Protein AF-A0A9P1ING9-F1 (afdb_monomer)

Radius of gyration: 21.18 Å; Cα contacts (8 Å, |Δi|>4): 342; chains: 1; bounding box: 53×38×62 Å

Nearest PDB structures (foldseek):
  6ofb-assembly1_A  TM=9.813E-01  e=8.070E-26  Homo sapiens
  3ilv-assembly1_A  TM=9.027E-01  e=3.289E-12  Cytophaga hutchinsonii ATCC 33406
  3fiu-assembly2_D  TM=8.310E-01  e=6.034E-07  Francisella tularensis subsp. holarctica LVS
  3n05-assembly1_A  TM=7.468E-01  e=6.034E-07  Streptomyces avermitilis
  3p52-assembly1_A  TM=6.611E-01  e=2.874E-03  Campylobacter jejuni

InterPro domains:
  IPR001313 Pumilio RNA-binding repeat [PS50302] (125-161)
  IPR003694 NAD(+) synthetase [PTHR23090] (1-276)
  IPR003694 NAD(+) synthetase [TIGR00552] (11-180)
  IPR003694 NAD(+) synthetase [cd00553] (1-230)
  IPR014729 Rossmann-like alpha/beta/alpha sandwich fold [G3DSA:3.40.50.620] (1-276)
  IPR022310 NAD/GMP synthase [PF02540] (1-180)

Mean predicted aligned error: 4.55 Å

pLDDT: mean 93.05, std 8.11, range [49.81, 98.56]

Secondary structure (DSSP, 8-state):
-B-TT--HHHHHHHHHHHHHTT------B-HHHHHHHHHHHHHHHS----TT-S-HHHHHHHHHHHHHHHHHHHHHHHHHHHHHTT--S-PPPBP---HHHHHHT-S-TTSTT-SSBBTTTTS-HHHHHHHHHHHHHHH--TTHHHHHHSPP----SPPBTTB----HHHHHTS-HHHHHHHHHHHTTT---HHHHHHHHHHHSTTTS-HHHHHHHHHHHHHHHHHHHHHHTTPPPB----TT---TTTT----SS----HHHHHHHHHHHHHHHHH-

Structure (mmCIF, N/CA/C/O backbone):
data_AF-A0A9P1ING9-F1
#
_entry.id   AF-A0A9P1ING9-F1
#
loop_
_atom_site.group_PDB
_atom_site.id
_atom_site.type_symbol
_atom_site.label_atom_id
_atom_site.label_alt_id
_atom_site.label_comp_id
_atom_site.label_asym_id
_atom_site.label_entity_id
_atom_site.label_seq_id
_atom_site.pdbx_PDB_ins_code
_atom_site.Cartn_x
_atom_site.Cartn_y
_atom_site.Cartn_z
_atom_site.occupancy
_atom_site.B_iso_or_equiv
_atom_site.auth_seq_id
_atom_site.auth_comp_id
_atom_site.auth_asym_id
_atom_site.auth_atom_id
_atom_site.pdbx_PDB_model_num
ATOM 1 N N . MET A 1 1 ? -8.008 6.440 14.534 1.00 91.00 1 MET A N 1
ATOM 2 C CA . MET A 1 1 ? -7.035 5.951 15.540 1.00 91.00 1 MET A CA 1
ATOM 3 C C . MET A 1 1 ? -5.727 6.705 15.358 1.00 91.00 1 MET A C 1
ATOM 5 O O . MET A 1 1 ? -4.925 6.339 14.499 1.00 91.00 1 MET A O 1
ATOM 9 N N . ALA A 1 2 ? -5.573 7.798 16.096 1.00 89.38 2 ALA A N 1
ATOM 10 C CA . ALA A 1 2 ? -4.427 8.694 16.003 1.00 89.38 2 ALA A CA 1
ATOM 11 C C . ALA A 1 2 ? -3.220 8.130 16.767 1.00 89.38 2 ALA A C 1
ATOM 13 O O . ALA A 1 2 ? -3.394 7.380 17.730 1.00 89.38 2 ALA A O 1
ATOM 14 N N . SER A 1 3 ? -2.018 8.493 16.333 1.00 86.19 3 SER A N 1
ATOM 15 C CA . SER A 1 3 ? -0.809 8.452 17.162 1.00 86.19 3 SER A CA 1
ATOM 16 C C . SER A 1 3 ? -0.358 9.882 17.469 1.00 86.19 3 SER A C 1
ATOM 18 O O . SER A 1 3 ? -0.930 10.843 16.953 1.00 86.19 3 SER A O 1
ATOM 20 N N . GLN A 1 4 ? 0.697 10.033 18.263 1.00 81.00 4 GLN A N 1
ATOM 21 C CA . GLN A 1 4 ? 1.342 11.308 18.589 1.00 81.00 4 GLN A CA 1
ATOM 22 C C . GLN A 1 4 ? 1.824 12.101 17.359 1.00 81.00 4 GLN A C 1
ATOM 24 O O . GLN A 1 4 ? 2.152 13.278 17.475 1.00 81.00 4 GLN A O 1
ATOM 29 N N . HIS A 1 5 ? 1.891 11.458 16.190 1.00 81.19 5 HIS A N 1
ATOM 30 C CA . HIS A 1 5 ? 2.308 12.067 14.927 1.00 81.19 5 HIS A CA 1
ATOM 31 C C . HIS A 1 5 ? 1.130 12.463 14.028 1.00 81.19 5 HIS A C 1
ATOM 33 O O . HIS A 1 5 ? 1.351 13.080 12.991 1.00 81.19 5 HIS A O 1
ATOM 39 N N . SER A 1 6 ? -0.104 12.110 14.400 1.00 82.19 6 SER A N 1
ATOM 40 C CA . SER A 1 6 ? -1.284 12.420 13.593 1.00 82.19 6 SER A CA 1
ATOM 41 C C . SER A 1 6 ? -1.646 13.902 13.675 1.00 82.19 6 SER A C 1
ATOM 43 O O . SER A 1 6 ? -1.742 14.469 14.768 1.00 82.19 6 SER A O 1
ATOM 45 N N . SER A 1 7 ? -1.895 14.513 12.521 1.00 82.88 7 SER A N 1
ATOM 46 C CA . SER A 1 7 ? -2.234 15.930 12.407 1.00 82.88 7 SER A CA 1
ATOM 47 C C . SER A 1 7 ? -3.638 16.244 12.940 1.00 82.88 7 SER A C 1
ATOM 49 O O . SER A 1 7 ? -4.447 15.365 13.269 1.00 82.88 7 SER A O 1
ATOM 51 N N . GLN A 1 8 ? -3.933 17.530 13.126 1.00 83.69 8 GLN A N 1
ATOM 52 C CA . GLN A 1 8 ? -5.282 17.958 13.497 1.00 83.69 8 GLN A CA 1
ATOM 53 C C . GLN A 1 8 ? -6.213 17.893 12.281 1.00 83.69 8 GLN A C 1
ATOM 55 O O . GLN A 1 8 ? -7.357 17.463 12.399 1.00 83.69 8 GLN A O 1
ATOM 60 N N . GLU A 1 9 ? -5.681 18.206 11.107 1.00 82.88 9 GLU A N 1
ATOM 61 C CA . GLU A 1 9 ? -6.366 18.259 9.826 1.00 82.88 9 GLU A CA 1
ATOM 62 C C . GLU A 1 9 ? -6.951 16.895 9.426 1.00 82.88 9 GLU A C 1
ATOM 64 O O . GLU A 1 9 ? -8.116 16.810 9.023 1.00 82.88 9 GLU A O 1
ATOM 69 N N . THR A 1 10 ? -6.189 15.802 9.582 1.00 84.19 10 THR A N 1
ATOM 70 C CA . THR A 1 10 ? -6.682 14.446 9.271 1.00 84.19 10 THR A CA 1
ATOM 71 C C . THR A 1 10 ? -7.798 14.007 10.217 1.00 84.19 10 THR A C 1
ATOM 73 O O . THR A 1 10 ? -8.746 13.335 9.795 1.00 84.19 10 THR A O 1
ATOM 76 N N . ARG A 1 11 ? -7.734 14.423 11.488 1.00 87.38 11 ARG A N 1
ATOM 77 C CA . ARG A 1 11 ? -8.776 14.150 12.489 1.00 87.38 11 ARG A CA 1
ATOM 78 C C . ARG A 1 11 ? -10.056 14.921 12.192 1.00 87.38 11 ARG A C 1
ATOM 80 O O . ARG A 1 11 ? -11.122 14.316 12.143 1.00 87.38 11 ARG A O 1
ATOM 87 N N . GLU A 1 12 ? -9.946 16.217 11.915 1.00 89.44 12 GLU A N 1
ATOM 88 C CA . GLU A 1 12 ? -11.092 17.064 11.575 1.00 89.44 12 GLU A CA 1
ATOM 89 C C . GLU A 1 12 ? -11.799 16.592 10.300 1.00 89.44 12 GLU A C 1
ATOM 91 O O . GLU A 1 12 ? -13.032 16.576 10.248 1.00 89.44 12 GLU A O 1
ATOM 96 N N . CYS A 1 13 ? -11.045 16.133 9.295 1.00 88.25 13 CYS A N 1
ATOM 97 C CA . CYS A 1 13 ? -11.639 15.525 8.108 1.00 88.25 13 CYS A CA 1
ATOM 98 C C . CYS A 1 13 ? -12.428 14.252 8.449 1.00 88.25 13 CYS A C 1
ATOM 100 O O . CYS A 1 13 ? -13.543 14.076 7.953 1.00 88.25 13 CYS A O 1
ATOM 102 N N . ALA A 1 14 ? -11.867 13.356 9.269 1.00 92.44 14 ALA A N 1
ATOM 103 C CA . ALA A 1 14 ? -12.534 12.112 9.651 1.00 92.44 14 ALA A CA 1
ATOM 104 C C . ALA A 1 14 ? -13.827 12.381 10.442 1.00 92.44 14 ALA A C 1
ATOM 106 O O . ALA A 1 14 ? -14.865 11.790 10.134 1.00 92.44 14 ALA A O 1
ATOM 107 N N . ASP A 1 15 ? -13.784 13.321 11.389 1.00 92.88 15 ASP A N 1
ATOM 108 C CA . ASP A 1 15 ? -14.949 13.773 12.155 1.00 92.88 15 ASP A CA 1
ATOM 109 C C . ASP A 1 15 ? -16.018 14.402 11.248 1.00 92.88 15 ASP A C 1
ATOM 111 O O . ASP A 1 15 ? -17.211 14.113 11.373 1.00 92.88 15 ASP A O 1
ATOM 115 N N . GLY A 1 16 ? -15.604 15.269 10.319 1.00 92.69 16 GLY A N 1
ATOM 116 C CA . GLY A 1 16 ? -16.498 15.931 9.373 1.00 92.69 16 GLY A CA 1
ATOM 117 C C . GLY A 1 16 ? -17.185 14.943 8.431 1.00 92.69 16 GLY A C 1
ATOM 118 O O . GLY A 1 16 ? -18.407 14.987 8.270 1.00 92.69 16 GLY A O 1
ATOM 119 N N . LEU A 1 17 ? -16.424 14.001 7.868 1.00 92.62 17 LEU A N 1
ATOM 120 C CA . LEU A 1 17 ? -16.963 12.971 6.985 1.00 92.62 17 LEU A CA 1
ATOM 121 C C . LEU A 1 17 ? -17.939 12.058 7.731 1.00 92.62 17 LEU A C 1
ATOM 123 O O . LEU A 1 17 ? -19.025 11.785 7.223 1.00 92.62 17 LEU A O 1
ATOM 127 N N . ALA A 1 18 ? -17.595 11.640 8.951 1.00 94.12 18 ALA A N 1
ATOM 128 C CA . ALA A 1 18 ? -18.464 10.809 9.774 1.00 94.12 18 ALA A CA 1
ATOM 129 C C . ALA A 1 18 ? -19.816 11.478 10.066 1.00 94.12 18 ALA A C 1
ATOM 131 O O . ALA A 1 18 ? -20.852 10.810 10.030 1.00 94.12 18 ALA A O 1
ATOM 132 N N . LYS A 1 19 ? -19.820 12.802 10.287 1.00 93.00 19 LYS A N 1
ATOM 133 C CA . LYS A 1 19 ? -21.050 13.601 10.412 1.00 93.00 19 LYS A CA 1
ATOM 134 C C . LYS A 1 19 ? -21.833 13.651 9.102 1.00 93.00 19 LYS A C 1
ATOM 136 O O . LYS A 1 19 ? -23.049 13.504 9.131 1.00 93.00 19 LYS A O 1
ATOM 141 N N . ASN A 1 20 ? -21.163 13.824 7.958 1.00 90.69 20 ASN A N 1
ATOM 142 C CA . ASN A 1 20 ? -21.829 13.860 6.650 1.00 90.69 20 ASN A CA 1
ATOM 143 C C . ASN A 1 20 ? -22.523 12.534 6.298 1.00 90.69 20 ASN A C 1
ATOM 145 O O . ASN A 1 20 ? -23.586 12.559 5.684 1.00 90.69 20 ASN A O 1
ATOM 149 N N . VAL A 1 21 ? -21.954 11.392 6.697 1.00 92.12 21 VAL A N 1
ATOM 150 C CA . VAL A 1 21 ? -22.523 10.057 6.417 1.00 92.12 21 VAL A CA 1
ATOM 151 C C . VAL A 1 21 ? -23.322 9.465 7.584 1.00 92.12 21 VAL A C 1
ATOM 153 O O . VAL A 1 21 ? -23.810 8.343 7.480 1.00 92.12 21 VAL A O 1
ATOM 156 N N . ASN A 1 22 ? -23.465 10.207 8.687 1.00 93.56 22 ASN A N 1
ATOM 157 C CA . ASN A 1 22 ? -24.160 9.788 9.908 1.00 93.56 22 ASN A CA 1
ATOM 158 C C . ASN A 1 22 ? -23.658 8.445 10.485 1.00 93.56 22 ASN A C 1
ATOM 160 O O . ASN A 1 22 ? -24.440 7.568 10.858 1.00 93.56 22 ASN A O 1
ATOM 164 N N . SER A 1 23 ? -22.336 8.263 10.542 1.00 94.69 23 SER A N 1
ATOM 165 C CA . SER A 1 23 ? -21.716 7.086 11.166 1.00 94.69 23 SER A CA 1
ATOM 166 C C . SER A 1 23 ? -21.439 7.310 12.656 1.00 94.69 23 SER A C 1
ATOM 168 O O . SER A 1 23 ? -21.097 8.422 13.056 1.00 94.69 23 SER A O 1
ATOM 170 N N . ASN A 1 24 ? -21.477 6.246 13.467 1.00 92.75 24 ASN A N 1
ATOM 171 C CA . ASN A 1 24 ? -20.974 6.292 14.844 1.00 92.75 24 ASN A CA 1
ATOM 172 C C . ASN A 1 24 ? -19.437 6.408 14.826 1.00 92.75 24 ASN A C 1
ATOM 174 O O . ASN A 1 24 ? -18.749 5.459 14.442 1.00 92.75 24 ASN A O 1
ATOM 178 N N . HIS A 1 25 ? -18.913 7.583 15.184 1.00 94.31 25 HIS A N 1
ATOM 179 C CA . HIS A 1 25 ? -17.489 7.904 15.095 1.00 94.31 25 HIS A CA 1
ATOM 180 C C . HIS A 1 25 ? -16.784 7.787 16.444 1.00 94.31 25 HIS A C 1
ATOM 182 O O . HIS A 1 25 ? -17.285 8.255 17.465 1.00 94.31 25 HIS A O 1
ATOM 188 N N . VAL A 1 26 ? -15.582 7.211 16.434 1.00 91.44 26 VAL A N 1
ATOM 189 C CA . VAL A 1 26 ? -14.764 7.028 17.634 1.00 91.44 26 VAL A CA 1
ATOM 190 C C . VAL A 1 26 ? -13.326 7.465 17.359 1.00 91.44 26 VAL A C 1
ATOM 192 O O . VAL A 1 26 ? -12.583 6.813 16.621 1.00 91.44 26 VAL A O 1
ATOM 195 N N . GLY A 1 27 ? -12.917 8.554 18.009 1.00 90.19 27 GLY A N 1
ATOM 196 C CA . GLY A 1 27 ? -11.527 8.990 18.083 1.00 90.19 27 GLY A CA 1
ATOM 197 C C . GLY A 1 27 ? -10.813 8.341 19.270 1.00 90.19 27 GLY A C 1
ATOM 198 O O . GLY A 1 27 ? -11.263 8.458 20.406 1.00 90.19 27 GLY A O 1
ATOM 199 N N . ILE A 1 28 ? -9.689 7.666 19.017 1.00 91.50 28 ILE A N 1
ATOM 200 C CA . ILE A 1 28 ? -8.800 7.122 20.057 1.00 91.50 28 ILE A CA 1
ATOM 201 C C . ILE A 1 28 ? -7.336 7.387 19.713 1.00 91.50 28 ILE A C 1
ATOM 203 O O . ILE A 1 28 ? -6.986 7.471 18.530 1.00 91.50 28 ILE A O 1
ATOM 207 N N . PHE A 1 29 ? -6.505 7.445 20.752 1.00 93.56 29 PHE A N 1
ATOM 208 C CA . PHE A 1 29 ? -5.047 7.518 20.670 1.00 93.56 29 PHE A CA 1
ATOM 209 C C . PHE A 1 29 ? -4.435 6.155 20.991 1.00 93.56 29 PHE A C 1
ATOM 211 O O . PHE A 1 29 ? -4.870 5.491 21.932 1.00 93.56 29 PHE A O 1
ATOM 218 N N . ILE A 1 30 ? -3.447 5.728 20.205 1.00 95.25 30 ILE A N 1
ATOM 219 C CA . ILE A 1 30 ? -2.825 4.398 20.342 1.00 95.25 30 ILE A CA 1
ATOM 220 C C . ILE A 1 30 ? -1.498 4.421 21.111 1.00 95.25 30 ILE A C 1
ATOM 222 O O . ILE A 1 30 ? -0.928 3.363 21.370 1.00 95.25 30 ILE A O 1
ATOM 226 N N . ASP A 1 31 ? -0.997 5.603 21.474 1.00 93.81 31 ASP A N 1
ATOM 227 C CA . ASP A 1 31 ? 0.367 5.804 21.980 1.00 93.81 31 ASP A CA 1
ATOM 228 C C . ASP A 1 31 ? 0.663 5.046 23.275 1.00 93.81 31 ASP A C 1
ATOM 230 O O . ASP A 1 31 ? 1.761 4.515 23.447 1.00 93.81 31 ASP A O 1
ATOM 234 N N . SER A 1 32 ? -0.322 4.917 24.167 1.00 95.25 32 SER A N 1
ATOM 235 C CA . SER A 1 32 ? -0.181 4.118 25.391 1.00 95.25 32 SER A CA 1
ATOM 236 C C . SER A 1 32 ? 0.024 2.629 25.092 1.00 95.25 32 SER A C 1
ATOM 238 O O . SER A 1 32 ? 0.865 1.985 25.717 1.00 95.25 32 SER A O 1
ATOM 240 N N . VAL A 1 33 ? -0.687 2.090 24.097 1.00 95.81 33 VAL A N 1
ATOM 241 C CA . VAL A 1 33 ? -0.569 0.689 23.658 1.00 95.81 33 VAL A CA 1
ATOM 242 C C . VAL A 1 33 ? 0.767 0.455 22.957 1.00 95.81 33 VAL A C 1
ATOM 244 O O . VAL A 1 33 ? 1.436 -0.543 23.221 1.00 95.81 33 VAL A O 1
ATOM 247 N N . VAL A 1 34 ? 1.185 1.395 22.102 1.00 95.44 34 VAL A N 1
ATOM 248 C CA . VAL A 1 34 ? 2.503 1.364 21.447 1.00 95.44 34 VAL A CA 1
ATOM 249 C C . VAL A 1 34 ? 3.607 1.345 22.504 1.00 95.44 34 VAL A C 1
ATOM 251 O O . VAL A 1 34 ? 4.468 0.468 22.474 1.00 95.44 34 VAL A O 1
ATOM 254 N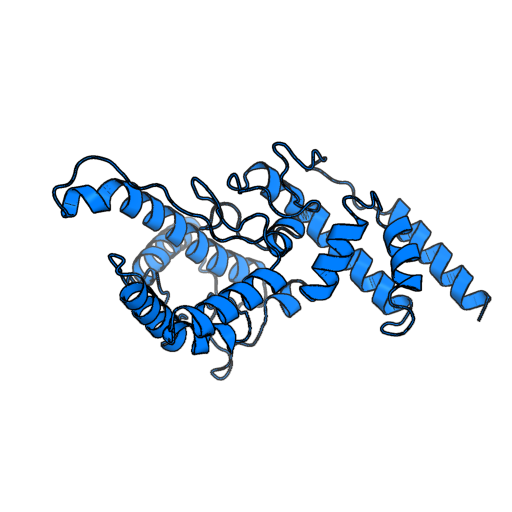 N . SER A 1 35 ? 3.544 2.261 23.473 1.00 95.56 35 SER A N 1
ATOM 255 C CA . SER A 1 35 ? 4.538 2.390 24.543 1.00 95.56 35 SER A CA 1
ATOM 256 C C . SER A 1 35 ? 4.620 1.131 25.405 1.00 95.56 35 SER A C 1
ATOM 258 O O . SER A 1 35 ? 5.715 0.683 25.735 1.00 95.56 35 SER A O 1
ATOM 260 N N . ALA A 1 36 ? 3.478 0.511 25.722 1.00 97.25 36 ALA A N 1
ATOM 261 C CA . ALA A 1 36 ? 3.440 -0.747 26.464 1.00 97.25 36 ALA A CA 1
ATOM 262 C C . ALA A 1 36 ? 4.148 -1.887 25.708 1.00 97.25 36 ALA A C 1
ATOM 264 O O . ALA A 1 36 ? 4.959 -2.603 26.295 1.00 97.25 36 ALA A O 1
ATOM 265 N N . LEU A 1 37 ? 3.902 -2.034 24.400 1.00 96.31 37 LEU A N 1
ATOM 266 C CA . LEU A 1 37 ? 4.564 -3.062 23.585 1.00 96.31 37 LEU A CA 1
ATOM 267 C C . LEU A 1 37 ? 6.069 -2.812 23.436 1.00 96.31 37 LEU A C 1
ATOM 269 O O . LEU A 1 37 ? 6.857 -3.755 23.522 1.00 96.31 37 LEU A O 1
ATOM 273 N N . LEU A 1 38 ? 6.479 -1.553 23.267 1.00 96.19 38 LEU A N 1
ATOM 274 C CA . LEU A 1 38 ? 7.895 -1.185 23.245 1.00 96.19 38 LEU A CA 1
ATOM 275 C C . LEU A 1 38 ? 8.573 -1.430 24.601 1.00 96.19 38 LEU A C 1
ATOM 277 O O . LEU A 1 38 ? 9.709 -1.893 24.629 1.00 96.19 38 LEU A O 1
ATOM 281 N N . GLY A 1 39 ? 7.872 -1.220 25.718 1.00 97.25 39 GLY A N 1
ATOM 282 C CA . GLY A 1 39 ? 8.367 -1.546 27.060 1.00 97.25 39 GLY A CA 1
ATOM 283 C C . GLY A 1 39 ? 8.625 -3.045 27.262 1.00 97.25 39 GLY A C 1
ATOM 284 O O . GLY A 1 39 ? 9.651 -3.433 27.827 1.00 97.25 39 GLY A O 1
ATOM 285 N N . VAL A 1 40 ? 7.740 -3.904 26.741 1.00 97.25 40 VAL A N 1
ATOM 286 C CA . VAL A 1 40 ? 7.953 -5.364 26.732 1.00 97.25 40 VAL A CA 1
ATOM 287 C C . VAL A 1 40 ? 9.185 -5.724 25.900 1.00 97.25 40 VAL A C 1
ATOM 289 O O . VAL A 1 40 ? 10.031 -6.494 26.355 1.00 97.25 40 VAL A O 1
ATOM 292 N N . PHE A 1 41 ? 9.324 -5.140 24.707 1.00 96.75 41 PHE A N 1
ATOM 293 C CA . PHE A 1 41 ? 10.492 -5.358 23.853 1.00 96.75 41 PHE A CA 1
ATOM 294 C C . PHE A 1 41 ? 11.795 -4.909 24.533 1.00 96.75 41 PHE A C 1
ATOM 296 O O . PHE A 1 41 ? 12.763 -5.669 24.551 1.00 96.75 41 PHE A O 1
ATOM 303 N N . GLN A 1 42 ? 11.803 -3.731 25.161 1.00 96.81 42 GLN A N 1
ATOM 304 C CA . GLN A 1 42 ? 12.955 -3.220 25.903 1.00 96.81 42 GLN A CA 1
ATOM 305 C C . GLN A 1 42 ? 13.334 -4.139 27.064 1.00 96.81 42 GLN A C 1
ATOM 307 O O . GLN A 1 42 ? 14.514 -4.373 27.289 1.00 96.81 42 GLN A O 1
ATOM 312 N N . THR A 1 43 ? 12.358 -4.692 27.782 1.00 97.31 43 THR A N 1
ATOM 313 C CA . THR A 1 43 ? 12.629 -5.623 28.887 1.00 97.31 43 THR A CA 1
ATOM 314 C C . THR A 1 43 ? 13.246 -6.931 28.381 1.00 97.31 43 THR A C 1
ATOM 316 O O . THR A 1 43 ? 14.118 -7.493 29.035 1.00 97.31 43 THR A O 1
ATOM 319 N N . ALA A 1 44 ? 12.819 -7.414 27.210 1.00 97.25 44 ALA A N 1
ATOM 320 C CA . ALA A 1 44 ? 13.325 -8.653 26.623 1.00 97.25 44 ALA A CA 1
ATOM 321 C C . ALA A 1 44 ? 14.714 -8.502 25.973 1.00 97.25 44 ALA A C 1
ATOM 323 O O . ALA A 1 44 ? 15.530 -9.416 26.063 1.00 97.25 44 ALA A O 1
ATOM 324 N N . TYR A 1 45 ? 14.977 -7.373 25.310 1.00 96.00 45 TYR A N 1
ATOM 325 C CA . TYR A 1 45 ? 16.177 -7.173 24.486 1.00 96.00 45 TYR A CA 1
ATOM 326 C C . TYR A 1 45 ? 17.145 -6.111 25.022 1.00 96.00 45 TYR A C 1
ATOM 328 O O . TYR A 1 45 ? 18.204 -5.912 24.430 1.00 96.00 45 TYR A O 1
ATOM 336 N N . SER A 1 46 ? 16.806 -5.412 26.111 1.00 95.81 46 SER A N 1
ATOM 337 C CA . SER A 1 46 ? 17.575 -4.281 26.663 1.00 95.81 46 SER A CA 1
ATOM 338 C C . SER A 1 46 ? 17.900 -3.199 25.626 1.00 95.81 46 SER A C 1
ATOM 340 O O . SER A 1 46 ? 18.915 -2.511 25.711 1.00 95.81 46 SER A O 1
ATOM 342 N N . PHE A 1 47 ? 17.029 -3.055 24.628 1.00 94.62 47 PHE A N 1
ATOM 343 C CA . PHE A 1 47 ? 17.202 -2.186 23.472 1.00 94.62 47 PHE A CA 1
ATOM 344 C C . PHE A 1 47 ? 15.878 -1.483 23.166 1.00 94.62 47 PHE A C 1
ATOM 346 O O . PHE A 1 47 ? 14.817 -2.107 23.213 1.00 94.62 47 PHE A O 1
ATOM 353 N N . MET A 1 48 ? 15.942 -0.187 22.859 1.00 95.19 48 MET A N 1
ATOM 354 C CA . MET A 1 48 ? 14.781 0.616 22.486 1.00 95.19 48 MET A CA 1
ATOM 355 C C . MET A 1 48 ? 15.011 1.212 21.093 1.00 95.19 48 MET A C 1
ATOM 357 O O . MET A 1 48 ? 15.974 1.964 20.934 1.00 95.19 48 MET A O 1
ATOM 361 N N . PRO A 1 49 ? 14.157 0.903 20.101 1.00 95.31 49 PRO A N 1
ATOM 362 C CA . PRO A 1 49 ? 14.290 1.474 18.768 1.00 95.31 49 PRO A CA 1
ATOM 363 C C . PRO A 1 49 ? 13.969 2.975 18.756 1.00 95.31 49 PRO A C 1
ATOM 365 O O . PRO A 1 49 ? 13.116 3.438 19.517 1.00 95.31 49 PRO A O 1
ATOM 368 N N . SER A 1 50 ? 14.604 3.723 17.850 1.00 92.88 50 SER A N 1
ATOM 369 C CA . SER A 1 50 ? 14.397 5.168 17.683 1.00 92.88 50 SER A CA 1
ATOM 370 C C . SER A 1 50 ? 14.028 5.565 16.252 1.00 92.88 50 SER A C 1
ATOM 372 O O . SER A 1 50 ? 14.577 5.050 15.280 1.00 92.88 50 SER A O 1
ATOM 374 N N . PHE A 1 51 ? 13.153 6.570 16.118 1.00 89.31 51 PHE A N 1
ATOM 375 C CA . PHE A 1 51 ? 12.865 7.222 14.833 1.00 89.31 51 PHE A CA 1
ATOM 376 C C . PHE A 1 51 ? 14.042 8.037 14.280 1.00 89.31 51 PHE A C 1
ATOM 378 O O . PHE A 1 51 ? 14.050 8.354 13.097 1.00 89.31 51 PHE A O 1
ATOM 385 N N . THR A 1 52 ? 15.018 8.382 15.121 1.00 89.94 52 THR A N 1
ATOM 386 C CA . THR A 1 52 ? 16.224 9.131 14.731 1.00 89.94 52 THR A CA 1
ATOM 387 C C . THR A 1 52 ? 17.423 8.230 14.437 1.00 89.94 52 THR A C 1
ATOM 389 O O . THR A 1 52 ? 18.520 8.734 14.197 1.00 89.94 52 THR A O 1
ATOM 392 N N . SER A 1 53 ? 17.247 6.904 14.483 1.00 90.44 53 SER A N 1
ATOM 393 C CA . SER A 1 53 ? 18.322 5.960 14.175 1.00 90.44 53 SER A CA 1
ATOM 394 C C . SER A 1 53 ? 18.732 6.055 12.704 1.00 90.44 53 SER A C 1
ATOM 396 O O . SER A 1 53 ? 17.902 6.267 11.822 1.00 90.44 53 SER A O 1
ATOM 398 N N . SER A 1 54 ? 20.021 5.852 12.429 1.00 91.06 54 SER A N 1
ATOM 399 C CA . SER A 1 54 ? 20.523 5.699 11.061 1.00 91.06 54 SER A CA 1
ATOM 400 C C . SER A 1 54 ? 20.137 4.351 10.444 1.00 91.06 54 SER A C 1
ATOM 402 O O . SER A 1 54 ? 20.166 4.201 9.221 1.00 91.06 54 SER A O 1
ATOM 404 N N . ASP A 1 55 ? 19.758 3.365 11.264 1.00 92.56 55 ASP A N 1
ATOM 405 C CA . ASP A 1 55 ? 19.278 2.075 10.790 1.00 92.56 55 ASP A CA 1
ATOM 406 C C . ASP A 1 55 ? 17.777 2.133 10.488 1.00 92.56 55 ASP A C 1
ATOM 408 O O . ASP A 1 55 ? 16.920 2.100 11.377 1.00 92.56 55 ASP A O 1
ATOM 412 N N . ASN A 1 56 ? 17.448 2.143 9.196 1.00 90.12 56 ASN A N 1
ATOM 413 C CA . ASN A 1 56 ? 16.068 2.199 8.722 1.00 90.12 56 ASN A CA 1
ATOM 414 C C . ASN A 1 56 ? 15.190 1.042 9.246 1.00 90.12 56 ASN A C 1
ATOM 416 O O . ASN A 1 56 ? 13.965 1.159 9.272 1.00 90.12 56 ASN A O 1
ATOM 420 N N . ARG A 1 57 ? 15.776 -0.079 9.697 1.00 93.94 57 ARG A N 1
ATOM 421 C CA . ARG A 1 57 ? 15.012 -1.193 10.282 1.00 93.94 57 ARG A CA 1
ATOM 422 C C . ARG A 1 57 ? 14.271 -0.780 11.552 1.00 93.94 57 ARG A C 1
ATOM 424 O O . ARG A 1 57 ? 13.150 -1.242 11.756 1.00 93.94 57 ARG A O 1
ATOM 431 N N . GLU A 1 58 ? 14.854 0.093 12.372 1.00 94.81 58 GLU A N 1
ATOM 432 C CA . GLU A 1 58 ? 14.212 0.602 13.590 1.00 94.81 58 GLU A CA 1
ATOM 433 C C . GLU A 1 58 ? 13.008 1.480 13.252 1.00 94.81 58 GLU A C 1
ATOM 435 O O . GLU A 1 58 ? 11.903 1.248 13.747 1.00 94.81 58 GLU A O 1
ATOM 440 N N . ILE A 1 59 ? 13.207 2.427 12.332 1.00 92.38 59 ILE A N 1
ATOM 441 C CA . ILE A 1 59 ? 12.167 3.335 11.841 1.00 92.38 59 ILE A CA 1
ATOM 442 C C . ILE A 1 59 ? 11.002 2.528 11.256 1.00 92.38 59 ILE A C 1
ATOM 444 O O . ILE A 1 59 ? 9.843 2.739 11.619 1.00 92.38 59 ILE A O 1
ATOM 448 N N . MET A 1 60 ? 11.296 1.549 10.397 1.00 92.56 60 MET A N 1
ATOM 449 C CA . MET A 1 60 ? 10.280 0.668 9.820 1.00 92.56 60 MET A CA 1
ATOM 450 C C . MET A 1 60 ? 9.557 -0.160 10.889 1.00 92.56 60 MET A C 1
ATOM 452 O O . MET A 1 60 ? 8.342 -0.336 10.806 1.00 92.56 60 MET A O 1
ATOM 456 N N . ALA A 1 61 ? 10.261 -0.681 11.898 1.00 95.62 61 ALA A N 1
ATOM 457 C CA . ALA A 1 61 ? 9.640 -1.453 12.974 1.00 95.62 61 ALA A CA 1
ATOM 458 C C . ALA A 1 61 ? 8.653 -0.606 13.795 1.00 95.62 61 ALA A C 1
ATOM 460 O O . ALA A 1 61 ? 7.537 -1.063 14.064 1.00 95.62 61 ALA A O 1
ATOM 461 N N . LEU A 1 62 ? 9.024 0.636 14.123 1.00 95.31 62 LEU A N 1
ATOM 462 C CA . LEU A 1 62 ? 8.179 1.592 14.844 1.00 95.31 62 LEU A CA 1
ATOM 463 C C . LEU A 1 62 ? 6.931 2.011 14.049 1.00 95.31 62 LEU A C 1
ATOM 465 O O . LEU A 1 62 ? 5.846 2.160 14.617 1.00 95.31 62 LEU A O 1
ATOM 469 N N . GLN A 1 63 ? 7.043 2.164 12.729 1.00 93.62 63 GLN A N 1
ATOM 470 C CA . GLN A 1 63 ? 5.877 2.406 11.871 1.00 93.62 63 GLN A CA 1
ATOM 471 C C . GLN A 1 63 ? 4.971 1.168 11.800 1.00 93.62 63 GLN A C 1
ATOM 473 O O . GLN A 1 63 ? 3.758 1.255 12.015 1.00 93.62 63 GLN A O 1
ATOM 478 N N . ASN A 1 64 ? 5.564 -0.010 11.583 1.00 96.19 64 ASN A N 1
ATOM 479 C CA . ASN A 1 64 ? 4.831 -1.266 11.453 1.00 96.19 64 ASN A CA 1
ATOM 480 C C . ASN A 1 64 ? 4.052 -1.624 12.726 1.00 96.19 64 ASN A C 1
ATOM 482 O O . ASN A 1 64 ? 2.936 -2.134 12.632 1.00 96.19 64 ASN A O 1
ATOM 486 N N . ILE A 1 65 ? 4.609 -1.384 13.921 1.00 96.62 65 ILE A N 1
ATOM 487 C CA . ILE A 1 65 ? 3.899 -1.703 15.167 1.00 96.62 65 ILE A CA 1
ATOM 488 C C . ILE A 1 65 ? 2.669 -0.809 15.353 1.00 96.62 65 ILE A C 1
ATOM 490 O O . ILE A 1 65 ? 1.594 -1.320 15.665 1.00 96.62 65 ILE A O 1
ATOM 494 N N . GLN A 1 66 ? 2.780 0.490 15.056 1.00 95.94 66 GLN A N 1
ATOM 495 C CA . GLN A 1 66 ? 1.631 1.397 15.058 1.00 95.94 66 GLN A CA 1
ATOM 496 C C . GLN A 1 66 ? 0.560 0.941 14.057 1.00 95.94 66 GLN A C 1
ATOM 498 O O . GLN A 1 66 ? -0.631 0.978 14.365 1.00 95.94 66 GLN A O 1
ATOM 503 N N . ALA A 1 67 ? 0.958 0.497 12.862 1.00 95.88 67 ALA A N 1
ATOM 504 C CA . ALA A 1 67 ? 0.033 0.004 11.843 1.00 95.88 67 ALA A CA 1
ATOM 505 C C . ALA A 1 67 ? -0.718 -1.265 12.303 1.00 95.88 67 ALA A C 1
ATOM 507 O O . ALA A 1 67 ? -1.941 -1.342 12.186 1.00 95.88 67 ALA A O 1
ATOM 508 N N . ARG A 1 68 ? -0.016 -2.228 12.916 1.00 98.06 68 ARG A N 1
ATOM 509 C CA . ARG A 1 68 ? -0.615 -3.484 13.411 1.00 98.06 68 ARG A CA 1
ATOM 510 C C . ARG A 1 68 ? -1.518 -3.297 14.626 1.00 98.06 68 ARG A C 1
ATOM 512 O O . ARG A 1 68 ? -2.558 -3.942 14.709 1.00 98.06 68 ARG A O 1
ATOM 519 N N . ILE A 1 69 ? -1.169 -2.403 15.553 1.00 97.44 69 ILE A N 1
ATOM 520 C CA . ILE A 1 69 ? -2.026 -2.104 16.714 1.00 97.44 69 ILE A CA 1
ATOM 521 C C . ILE A 1 69 ? -3.391 -1.585 16.256 1.00 97.44 69 ILE A C 1
ATOM 523 O O . ILE A 1 69 ? -4.411 -1.973 16.822 1.00 97.44 69 ILE A O 1
ATOM 527 N N . ARG A 1 70 ? -3.431 -0.751 15.207 1.00 97.56 70 ARG A N 1
ATOM 528 C CA . ARG A 1 70 ? -4.702 -0.266 14.650 1.00 97.56 70 ARG A CA 1
ATOM 529 C C . ARG A 1 70 ? -5.579 -1.413 14.145 1.00 97.56 70 ARG A C 1
ATOM 531 O O . ARG A 1 70 ? -6.777 -1.386 14.399 1.00 97.56 70 ARG A O 1
ATOM 538 N N . MET A 1 71 ? -4.993 -2.439 13.522 1.00 98.06 71 MET A N 1
ATOM 539 C CA . MET A 1 71 ? -5.729 -3.640 13.106 1.00 98.06 71 MET A CA 1
ATOM 540 C C . MET A 1 71 ? -6.307 -4.390 14.311 1.00 98.06 71 MET A C 1
ATOM 542 O O . MET A 1 71 ? -7.504 -4.670 14.338 1.00 98.06 71 MET A O 1
ATOM 546 N N . VAL A 1 72 ? -5.495 -4.635 15.346 1.00 98.12 72 VAL A N 1
ATOM 547 C CA . VAL A 1 72 ? -5.949 -5.315 16.574 1.00 98.12 72 VAL A CA 1
ATOM 548 C C . VAL A 1 72 ? -7.120 -4.567 17.215 1.00 98.12 72 VAL A C 1
ATOM 550 O O . VAL A 1 72 ? -8.135 -5.169 17.567 1.00 98.12 72 VAL A O 1
ATOM 553 N N . LEU A 1 73 ? -7.009 -3.242 17.332 1.00 97.44 73 LEU A N 1
ATOM 554 C CA . LEU A 1 73 ? -8.066 -2.404 17.893 1.00 97.44 73 LEU A CA 1
ATOM 555 C C . LEU A 1 73 ? -9.312 -2.366 17.001 1.00 97.44 73 LEU A C 1
ATOM 557 O O . LEU A 1 73 ? -10.421 -2.353 17.529 1.00 97.44 73 LEU A O 1
ATOM 561 N N . ALA A 1 74 ? -9.156 -2.376 15.674 1.00 97.62 74 ALA A N 1
ATOM 562 C CA . ALA A 1 74 ? -10.281 -2.380 14.741 1.00 97.62 74 ALA A CA 1
ATOM 563 C C . ALA A 1 74 ? -11.122 -3.652 14.896 1.00 97.62 74 ALA A C 1
ATOM 565 O O . ALA A 1 74 ? -12.343 -3.561 14.998 1.00 97.62 74 ALA A O 1
ATOM 566 N N . TYR A 1 75 ? -10.479 -4.816 15.011 1.00 98.31 75 TYR A N 1
ATOM 567 C CA . TYR A 1 75 ? -11.174 -6.080 15.256 1.00 98.31 75 TYR A CA 1
ATOM 568 C C . TYR A 1 75 ? -11.801 -6.159 16.651 1.00 98.31 75 TYR A C 1
ATOM 570 O O . TYR A 1 75 ? -12.936 -6.616 16.785 1.00 98.31 75 TYR A O 1
ATOM 578 N N . LEU A 1 76 ? -11.123 -5.647 17.685 1.00 97.25 76 LEU A N 1
ATOM 579 C CA . LEU A 1 76 ? -11.704 -5.559 19.028 1.00 97.25 76 LEU A CA 1
ATOM 580 C C . LEU A 1 76 ? -12.985 -4.710 19.028 1.00 97.25 76 LEU A C 1
ATOM 582 O O . LEU A 1 76 ? -14.003 -5.108 19.596 1.00 97.25 76 LEU A O 1
ATOM 586 N N . MET A 1 77 ? -12.951 -3.554 18.360 1.00 96.12 77 MET A N 1
ATOM 587 C CA . MET A 1 77 ? -14.127 -2.701 18.193 1.00 96.12 77 MET A CA 1
ATOM 588 C C . MET A 1 77 ? -15.207 -3.394 17.370 1.00 96.12 77 MET A C 1
ATOM 590 O O . MET A 1 77 ? -16.367 -3.368 17.763 1.00 96.12 77 MET A O 1
ATOM 594 N N . ALA A 1 78 ? -14.854 -4.051 16.267 1.00 97.25 78 ALA A N 1
ATOM 595 C CA . ALA A 1 78 ? -15.822 -4.751 15.434 1.00 97.25 78 ALA A CA 1
ATOM 596 C C . ALA A 1 78 ? -16.581 -5.839 16.210 1.00 97.25 78 ALA A C 1
ATOM 598 O O . ALA A 1 78 ? -17.790 -6.001 16.036 1.00 97.25 78 ALA A O 1
ATOM 599 N N . GLN A 1 79 ? -15.892 -6.531 17.118 1.00 97.31 79 GLN A N 1
ATOM 600 C CA . GLN A 1 79 ? -16.476 -7.584 17.939 1.00 97.31 79 GLN A CA 1
ATOM 601 C C . GLN A 1 79 ? -17.324 -7.056 19.110 1.00 97.31 79 GLN A C 1
ATOM 603 O O . GLN A 1 79 ? -18.294 -7.711 19.489 1.00 97.31 79 GLN A O 1
ATOM 608 N N . LEU A 1 80 ? -16.984 -5.898 19.695 1.00 96.75 80 LEU A N 1
ATOM 609 C CA . LEU A 1 80 ? -17.590 -5.422 20.952 1.00 96.75 80 LEU A CA 1
ATOM 610 C C . LEU A 1 80 ? -18.404 -4.126 20.850 1.00 96.75 80 LEU A C 1
ATOM 612 O O . LEU A 1 80 ? -19.159 -3.820 21.773 1.00 96.75 80 LEU A O 1
ATOM 616 N N . ALA A 1 81 ? -18.296 -3.355 19.767 1.00 94.81 81 ALA A N 1
ATOM 617 C CA . ALA A 1 81 ? -18.968 -2.058 19.658 1.00 94.81 81 ALA A CA 1
ATOM 618 C C . ALA A 1 81 ? -20.489 -2.181 19.821 1.00 94.81 81 ALA A C 1
ATOM 620 O O . ALA A 1 81 ? -21.097 -1.372 20.513 1.00 94.81 81 ALA A O 1
ATOM 621 N N . LEU A 1 82 ? -21.102 -3.225 19.254 1.00 96.00 82 LEU A N 1
ATOM 622 C CA . LEU A 1 82 ? -22.545 -3.446 19.370 1.00 96.00 82 LEU A CA 1
ATOM 623 C C . LEU A 1 82 ? -22.983 -3.867 20.779 1.00 96.00 82 LEU A C 1
ATOM 625 O O . LEU A 1 82 ? -24.089 -3.518 21.184 1.00 96.00 82 LEU A O 1
ATOM 629 N N . VAL A 1 83 ? -22.106 -4.514 21.555 1.00 96.06 83 VAL A N 1
ATOM 630 C CA . VAL A 1 83 ? -22.385 -4.868 22.958 1.00 96.06 83 VAL A CA 1
ATOM 631 C C . VAL A 1 83 ? -22.624 -3.607 23.785 1.00 96.06 83 VAL A C 1
ATOM 633 O O . VAL A 1 83 ? -23.598 -3.539 24.531 1.00 96.06 83 VAL A O 1
ATOM 636 N N . LYS A 1 84 ? -21.778 -2.583 23.612 1.00 90.19 84 LYS A N 1
ATOM 637 C CA . LYS A 1 84 ? -21.936 -1.282 24.283 1.00 90.19 84 LYS A CA 1
ATOM 638 C C . LYS A 1 84 ? -23.263 -0.607 23.926 1.00 90.19 84 LYS A C 1
ATOM 640 O O . LYS A 1 84 ? -23.880 0.016 24.782 1.00 90.19 84 LYS A O 1
ATOM 645 N N . GLU A 1 85 ? -23.702 -0.756 22.682 1.00 92.00 85 GLU A N 1
ATOM 646 C CA . GLU A 1 85 ? -24.960 -0.194 22.179 1.00 92.00 85 GLU A CA 1
ATOM 647 C C . GLU A 1 85 ? -26.190 -1.056 22.531 1.00 92.00 85 GLU A C 1
ATOM 649 O O . GLU A 1 85 ? -27.300 -0.747 22.102 1.00 92.00 85 GLU A O 1
ATOM 654 N N . GLY A 1 86 ? -26.020 -2.159 23.275 1.00 95.88 86 GLY A N 1
ATOM 655 C CA . GLY A 1 86 ? -27.111 -3.077 23.621 1.00 95.88 86 GLY A CA 1
ATOM 656 C C . GLY A 1 86 ? -27.704 -3.808 22.411 1.00 95.88 86 GLY A C 1
ATOM 657 O O . GLY A 1 86 ? -28.871 -4.199 22.430 1.00 95.88 86 GLY A O 1
ATOM 658 N N . ARG A 1 87 ? -26.924 -3.972 21.336 1.00 96.69 87 ARG A N 1
ATOM 659 C CA . ARG A 1 87 ? -27.348 -4.576 20.067 1.00 96.69 87 ARG A CA 1
ATOM 660 C C . ARG A 1 87 ? -26.713 -5.959 19.878 1.00 96.69 87 ARG A C 1
ATOM 662 O O . ARG A 1 87 ? -25.548 -6.145 20.225 1.00 96.69 87 ARG A O 1
ATOM 669 N N . PRO A 1 88 ? -27.439 -6.933 19.300 1.00 96.56 88 PRO A N 1
ATOM 670 C CA . PRO A 1 88 ? -26.875 -8.245 18.999 1.00 96.56 88 PRO A CA 1
ATOM 671 C C . PRO A 1 88 ? -25.923 -8.197 17.792 1.00 96.56 88 PRO A C 1
ATOM 673 O O . PRO A 1 88 ? -26.064 -7.346 16.911 1.00 96.56 88 PRO A O 1
ATOM 676 N N . GLY A 1 89 ? -25.014 -9.173 17.714 1.00 96.06 89 GLY A N 1
ATOM 677 C CA . GLY A 1 89 ? -24.127 -9.396 16.566 1.00 96.06 89 GLY A CA 1
ATOM 678 C C . GLY A 1 89 ? -22.752 -8.729 16.677 1.00 96.06 89 GLY A C 1
ATOM 679 O O . GLY A 1 89 ? -22.363 -8.242 17.735 1.00 96.06 89 GLY A O 1
ATOM 680 N N . GLY A 1 90 ? -22.019 -8.732 15.562 1.00 96.25 90 GLY A N 1
ATOM 681 C CA . GLY A 1 90 ? -20.720 -8.075 15.391 1.00 96.25 90 GLY A CA 1
ATOM 682 C C . GLY A 1 90 ? -20.664 -7.302 14.072 1.00 96.25 90 GLY A C 1
ATOM 683 O O . GLY A 1 90 ? -21.591 -7.373 13.262 1.00 96.25 90 GLY A O 1
ATOM 684 N N . LEU A 1 91 ? -19.591 -6.546 13.867 1.00 98.00 91 LEU A N 1
ATOM 685 C CA . LEU A 1 91 ? -19.357 -5.763 12.654 1.00 98.00 91 LEU A CA 1
ATOM 686 C C . LEU A 1 91 ? -18.341 -6.463 11.747 1.00 98.00 91 LEU A C 1
ATOM 688 O O . LEU A 1 91 ? -17.449 -7.151 12.234 1.00 98.00 91 LEU A O 1
ATOM 692 N N . LEU A 1 92 ? -18.458 -6.243 10.437 1.00 98.31 92 LEU A N 1
ATOM 693 C CA . LEU A 1 92 ? -17.400 -6.578 9.485 1.00 98.31 92 LEU A CA 1
ATOM 694 C C . LEU A 1 92 ? -16.385 -5.435 9.430 1.00 98.31 92 LEU A C 1
ATOM 696 O O . LEU A 1 92 ? -16.767 -4.266 9.320 1.00 98.31 92 LEU A O 1
ATOM 700 N N . VAL A 1 93 ? -15.100 -5.769 9.472 1.00 98.50 93 VAL A N 1
ATOM 701 C CA . VAL A 1 93 ? -14.008 -4.813 9.278 1.00 98.50 93 VAL A CA 1
ATOM 702 C C . VAL A 1 93 ? -13.827 -4.571 7.781 1.00 98.50 93 VAL A C 1
ATOM 704 O O . VAL A 1 93 ? -13.684 -5.513 6.999 1.00 98.50 93 VAL A O 1
ATOM 707 N N . LEU A 1 94 ? -13.812 -3.298 7.380 1.00 98.50 94 LEU A N 1
ATOM 708 C CA . LEU A 1 94 ? -13.567 -2.887 5.998 1.00 98.50 94 LEU A CA 1
ATOM 709 C C . LEU A 1 94 ? -12.106 -2.472 5.810 1.00 98.50 94 LEU A C 1
ATOM 711 O O . LEU A 1 94 ? -11.594 -1.634 6.551 1.00 98.50 94 LEU A O 1
ATOM 715 N N . GLY A 1 95 ? -11.454 -3.041 4.798 1.00 97.50 95 GLY A N 1
ATOM 716 C CA . GLY A 1 95 ? -10.120 -2.637 4.358 1.00 97.50 95 GLY A CA 1
ATOM 717 C C . GLY A 1 95 ? -10.180 -1.461 3.385 1.00 97.50 95 GLY A C 1
ATOM 718 O O . GLY A 1 95 ? -11.201 -1.234 2.739 1.00 97.50 95 GLY A O 1
ATOM 719 N N . THR A 1 96 ? -9.077 -0.724 3.259 1.00 96.62 96 THR A N 1
ATOM 720 C CA . THR A 1 96 ? -9.001 0.475 2.399 1.00 96.62 96 THR A CA 1
ATOM 721 C C . THR A 1 96 ? -7.732 0.540 1.548 1.00 96.62 96 THR A C 1
ATOM 723 O O . THR A 1 96 ? -7.362 1.611 1.072 1.00 96.62 96 THR A O 1
ATOM 726 N N . ALA A 1 97 ? -7.040 -0.588 1.356 1.00 95.81 97 ALA A N 1
ATOM 727 C CA . ALA A 1 97 ? -5.946 -0.654 0.387 1.00 95.81 97 ALA A CA 1
ATOM 728 C C . ALA A 1 97 ? -6.501 -0.436 -1.028 1.00 95.81 97 ALA A C 1
ATOM 730 O O . ALA A 1 97 ? -7.630 -0.841 -1.296 1.00 95.81 97 ALA A O 1
ATOM 731 N N . ASN A 1 98 ? -5.720 0.160 -1.926 1.00 96.44 98 ASN A N 1
ATOM 732 C CA . ASN A 1 98 ? -6.071 0.292 -3.344 1.00 96.44 98 ASN A CA 1
ATOM 733 C C . ASN A 1 98 ? -5.238 -0.651 -4.222 1.00 96.44 98 ASN A C 1
ATOM 735 O O . ASN A 1 98 ? -4.299 -1.303 -3.750 1.00 96.44 98 ASN A O 1
ATOM 739 N N . VAL A 1 99 ? -5.591 -0.736 -5.505 1.00 96.62 99 VAL A N 1
ATOM 740 C CA . VAL A 1 99 ? -4.979 -1.700 -6.431 1.00 96.62 99 VAL A CA 1
ATOM 741 C C . VAL A 1 99 ? -3.501 -1.406 -6.698 1.00 96.62 99 VAL A C 1
ATOM 743 O O . VAL A 1 99 ? -2.712 -2.342 -6.837 1.00 96.62 99 VAL A O 1
ATOM 746 N N . ASP A 1 100 ? -3.110 -0.129 -6.729 1.00 96.31 100 ASP A N 1
ATOM 747 C CA . ASP A 1 100 ? -1.759 0.299 -7.096 1.00 96.31 100 ASP A CA 1
ATOM 748 C C . ASP A 1 100 ? -0.773 0.030 -5.948 1.00 96.31 100 ASP A C 1
ATOM 750 O O . ASP A 1 100 ? 0.284 -0.564 -6.162 1.00 96.31 100 ASP A O 1
ATOM 754 N N . GLU A 1 101 ? -1.156 0.350 -4.708 1.00 95.88 101 GLU A N 1
ATOM 755 C CA . GLU A 1 101 ? -0.391 -0.005 -3.502 1.00 95.88 101 GLU A CA 1
ATOM 756 C C . GLU A 1 101 ? -0.294 -1.523 -3.325 1.00 95.88 101 GLU A C 1
ATOM 758 O O . GLU A 1 101 ? 0.783 -2.057 -3.041 1.00 95.88 101 GLU A O 1
ATOM 763 N N . SER A 1 102 ? -1.403 -2.237 -3.551 1.00 96.62 102 SER A N 1
ATOM 764 C CA . SER A 1 102 ? -1.440 -3.702 -3.483 1.00 96.62 102 SER A CA 1
ATOM 765 C C . SER A 1 102 ? -0.516 -4.343 -4.521 1.00 96.62 102 SER A C 1
ATOM 767 O O . SER A 1 102 ? 0.103 -5.372 -4.244 1.00 96.62 102 SER A O 1
ATOM 769 N N . LEU A 1 103 ? -0.372 -3.728 -5.700 1.00 97.25 103 LEU A N 1
ATOM 770 C CA . LEU A 1 103 ? 0.466 -4.236 -6.786 1.00 97.25 103 LEU A CA 1
ATOM 771 C C . LEU A 1 103 ? 1.951 -4.222 -6.416 1.00 97.25 103 LEU A C 1
ATOM 773 O O . LEU A 1 103 ? 2.649 -5.202 -6.672 1.00 97.25 103 LEU A O 1
ATOM 777 N N . VAL A 1 104 ? 2.436 -3.147 -5.793 1.00 96.69 104 VAL A N 1
ATOM 778 C CA . VAL A 1 104 ? 3.835 -3.048 -5.326 1.00 96.69 104 VAL A CA 1
ATOM 779 C C . VAL A 1 104 ? 4.035 -3.547 -3.890 1.00 96.69 104 VAL A C 1
ATOM 781 O O . VAL A 1 104 ? 5.164 -3.572 -3.388 1.00 96.69 104 VAL A O 1
ATOM 784 N N . GLY A 1 105 ? 2.946 -3.953 -3.230 1.00 96.06 105 GLY A N 1
ATOM 785 C CA . GLY A 1 105 ? 2.903 -4.371 -1.833 1.00 96.06 105 GLY A CA 1
ATOM 786 C C . GLY A 1 105 ? 3.354 -3.277 -0.863 1.00 96.06 105 GLY A C 1
ATOM 787 O O . GLY A 1 105 ? 4.053 -3.566 0.118 1.00 96.06 105 GLY A O 1
ATOM 788 N N . TYR A 1 106 ? 2.976 -2.030 -1.153 1.00 95.62 106 TYR A N 1
ATOM 789 C CA . TYR A 1 106 ? 3.185 -0.864 -0.297 1.00 95.62 106 TYR A CA 1
ATOM 790 C C . TYR A 1 106 ? 2.116 -0.826 0.804 1.00 95.62 106 TYR A C 1
ATOM 792 O O . TYR A 1 106 ? 1.146 -0.085 0.750 1.00 95.62 106 TYR A O 1
ATOM 800 N N . LEU A 1 107 ? 2.271 -1.736 1.763 1.00 95.19 107 LEU A N 1
ATOM 801 C CA . LEU A 1 107 ? 1.425 -1.898 2.946 1.00 95.19 107 LEU A CA 1
ATOM 802 C C . LEU A 1 107 ? 2.206 -2.637 4.036 1.00 95.19 107 LEU A C 1
ATOM 804 O O . LEU A 1 107 ? 3.174 -3.356 3.732 1.00 95.19 107 LEU A O 1
ATOM 808 N N . THR A 1 108 ? 1.782 -2.527 5.294 1.00 96.62 108 THR A N 1
ATOM 809 C CA . THR A 1 108 ? 2.346 -3.354 6.366 1.00 96.62 108 THR A CA 1
ATOM 810 C C . THR A 1 108 ? 1.599 -4.677 6.419 1.00 96.62 108 THR A C 1
ATOM 812 O O . THR A 1 108 ? 0.387 -4.723 6.578 1.00 96.62 108 THR A O 1
ATOM 815 N N . LYS A 1 109 ? 2.314 -5.804 6.321 1.00 97.69 109 LYS A N 1
ATOM 816 C CA . LYS A 1 109 ? 1.664 -7.117 6.426 1.00 97.69 109 LYS A CA 1
ATOM 817 C C . LYS A 1 109 ? 0.976 -7.240 7.799 1.00 97.69 109 LYS A C 1
ATOM 819 O O . LYS A 1 109 ? 1.659 -7.127 8.828 1.00 97.69 109 LYS A O 1
ATOM 824 N N . TYR A 1 110 ? -0.338 -7.480 7.777 1.00 97.81 110 TYR A N 1
ATOM 825 C CA . TYR A 1 1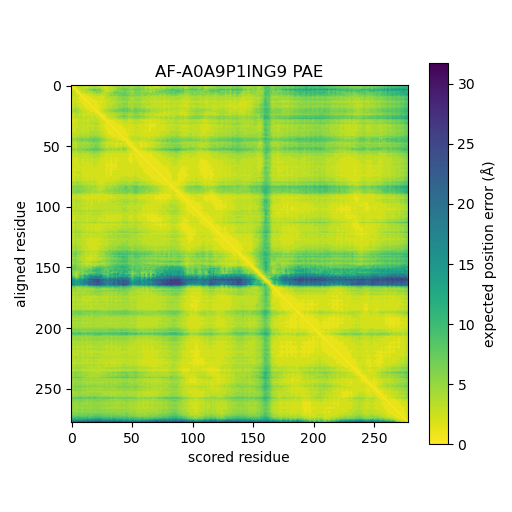10 ? -1.240 -7.540 8.937 1.00 97.81 110 TYR A CA 1
ATOM 826 C C . TYR A 1 110 ? -1.510 -6.205 9.659 1.00 97.81 110 TYR A C 1
ATOM 828 O O . TYR A 1 110 ? -1.726 -6.196 10.870 1.00 97.81 110 TYR A O 1
ATOM 836 N N . ASP A 1 111 ? -1.492 -5.078 8.945 1.00 97.31 111 ASP A N 1
ATOM 837 C CA . ASP A 1 111 ? -2.124 -3.834 9.409 1.00 97.31 111 ASP A CA 1
ATOM 838 C C . ASP A 1 111 ? -3.604 -3.753 8.980 1.00 97.31 111 ASP A C 1
ATOM 840 O O . ASP A 1 111 ? -4.212 -4.766 8.638 1.00 97.31 111 ASP A O 1
ATOM 844 N N . CYS A 1 112 ? -4.205 -2.557 9.005 1.00 97.25 112 CYS A N 1
ATOM 845 C CA . CYS A 1 112 ? -5.588 -2.335 8.566 1.00 97.25 112 CYS A CA 1
ATOM 846 C C . CYS A 1 112 ? -5.836 -2.602 7.065 1.00 97.25 112 CYS A C 1
ATOM 848 O O . CYS A 1 112 ? -6.982 -2.543 6.623 1.00 97.25 112 CYS A O 1
ATOM 850 N N . SER A 1 113 ? -4.809 -2.925 6.271 1.00 95.50 113 SER A N 1
ATOM 851 C CA . SER A 1 113 ? -4.976 -3.531 4.947 1.00 95.50 113 SER A CA 1
ATOM 852 C C . SER A 1 113 ? -5.516 -4.964 5.032 1.00 95.50 113 SER A C 1
ATOM 854 O O . SER A 1 113 ? -5.923 -5.513 4.011 1.00 95.50 113 SER A O 1
ATOM 856 N N . SER A 1 114 ? -5.440 -5.584 6.215 1.00 93.62 114 SER A N 1
ATOM 857 C CA . SER A 1 114 ? -5.940 -6.920 6.538 1.00 93.62 114 SER A CA 1
ATOM 858 C C . SER A 1 114 ? -7.234 -6.781 7.342 1.00 93.62 114 SER A C 1
ATOM 860 O O . SER A 1 114 ? 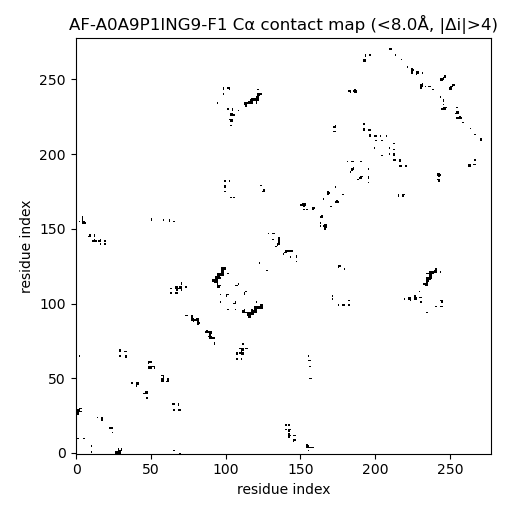-7.226 -6.578 8.552 1.00 93.62 114 SER A O 1
ATOM 862 N N . ALA A 1 115 ? -8.338 -6.838 6.620 1.00 98.12 115 ALA A N 1
ATOM 863 C CA . ALA A 1 115 ? -9.719 -6.750 7.063 1.00 98.12 115 ALA A CA 1
ATOM 864 C C . ALA A 1 115 ? -10.546 -7.930 6.502 1.00 98.12 115 ALA A C 1
ATOM 866 O O . ALA A 1 115 ? -10.001 -8.799 5.812 1.00 98.12 115 ALA A O 1
ATOM 867 N N . ASP A 1 116 ? -11.861 -7.937 6.741 1.00 98.50 116 ASP A N 1
ATOM 868 C CA . ASP A 1 116 ? -12.750 -9.010 6.277 1.00 98.50 116 ASP A CA 1
ATOM 869 C C . ASP A 1 116 ? -13.049 -8.890 4.776 1.00 98.50 116 ASP A C 1
ATOM 871 O O . ASP A 1 116 ? -12.978 -9.874 4.040 1.00 98.50 116 ASP A O 1
ATOM 875 N N . ILE A 1 117 ? -13.345 -7.671 4.311 1.00 98.25 117 ILE A N 1
ATO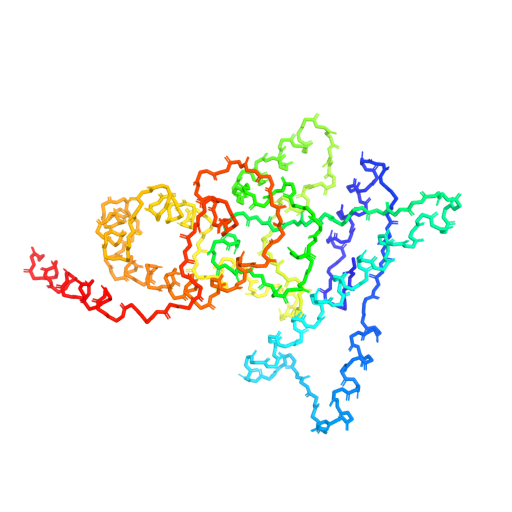M 876 C CA . ILE A 1 117 ? -13.581 -7.341 2.897 1.00 98.25 117 ILE A CA 1
ATOM 877 C C . ILE A 1 117 ? -13.019 -5.956 2.556 1.00 98.25 117 ILE A C 1
ATOM 879 O O . ILE A 1 117 ? -12.987 -5.062 3.402 1.00 98.25 117 ILE A O 1
ATOM 883 N N . ASN A 1 118 ? -12.591 -5.752 1.307 1.00 98.19 118 ASN A N 1
ATOM 884 C CA . ASN A 1 118 ? -12.083 -4.464 0.829 1.00 98.19 118 ASN A CA 1
ATOM 885 C C . ASN A 1 118 ? -12.897 -3.948 -0.381 1.00 98.19 118 ASN A C 1
ATOM 887 O O . ASN A 1 118 ? -12.701 -4.415 -1.508 1.00 98.19 118 ASN A O 1
ATOM 891 N N . PRO A 1 119 ? -13.786 -2.955 -0.190 1.00 97.81 119 PRO A N 1
ATOM 892 C CA . PRO A 1 119 ? -14.621 -2.417 -1.263 1.00 97.81 119 PRO A CA 1
ATOM 893 C C . PRO A 1 119 ? -13.861 -1.561 -2.285 1.00 97.81 119 PRO A C 1
ATOM 895 O O . PRO A 1 119 ? -14.434 -1.218 -3.310 1.00 97.81 119 PRO A O 1
ATOM 898 N N . ILE A 1 120 ? -12.600 -1.202 -2.040 1.00 97.50 120 ILE A N 1
ATOM 899 C CA . ILE A 1 120 ? -11.800 -0.371 -2.955 1.00 97.50 120 ILE A CA 1
ATOM 900 C C . ILE A 1 120 ? -10.479 -1.028 -3.375 1.00 97.50 120 ILE A C 1
ATOM 902 O O . ILE A 1 120 ? -9.696 -0.435 -4.114 1.00 97.50 120 ILE A O 1
ATOM 906 N N . GLY A 1 121 ? -10.254 -2.283 -2.973 1.00 96.12 121 GLY A N 1
ATOM 907 C CA . GLY A 1 121 ? -8.997 -3.014 -3.181 1.00 96.12 121 GLY A CA 1
ATOM 908 C C . GLY A 1 121 ? -8.589 -3.212 -4.632 1.00 96.12 121 GLY A C 1
ATOM 909 O O . GLY A 1 121 ? -7.412 -3.410 -4.916 1.00 96.12 121 GLY A O 1
ATOM 910 N N . SER A 1 122 ? -9.544 -3.121 -5.555 1.00 96.00 122 SER A N 1
ATOM 911 C CA . SER A 1 122 ? -9.293 -3.205 -6.989 1.00 96.00 122 SER A CA 1
ATOM 912 C C . SER A 1 122 ? -9.504 -1.879 -7.723 1.00 96.00 122 SER A C 1
ATOM 914 O O . SER A 1 122 ? -9.604 -1.919 -8.940 1.00 96.00 122 SER A O 1
ATOM 916 N N . VAL A 1 123 ? -9.587 -0.732 -7.044 1.00 97.25 123 VAL A N 1
ATOM 917 C CA . VAL A 1 123 ? -9.761 0.587 -7.684 1.00 97.25 123 VAL A CA 1
ATOM 918 C C . VAL A 1 123 ? -8.422 1.326 -7.724 1.00 97.25 123 VAL A C 1
ATOM 920 O O . VAL A 1 123 ? -7.663 1.266 -6.754 1.00 97.25 123 VAL A O 1
ATOM 923 N N . SER A 1 124 ? -8.128 2.010 -8.836 1.00 95.56 124 SER A N 1
ATOM 924 C CA . SER A 1 124 ? -6.914 2.823 -8.994 1.00 95.56 124 SER A CA 1
ATOM 925 C C . SER A 1 124 ? -6.907 4.038 -8.059 1.00 95.56 124 SER A C 1
ATOM 927 O O . SER A 1 124 ? -7.952 4.625 -7.766 1.00 95.56 124 SER A O 1
ATOM 929 N N . LYS A 1 125 ? -5.726 4.468 -7.601 1.00 93.06 125 LYS A N 1
ATOM 930 C CA . LYS A 1 125 ? -5.571 5.670 -6.765 1.00 93.06 125 LYS A CA 1
ATOM 931 C C . LYS A 1 125 ? -6.102 6.916 -7.479 1.00 93.06 125 LYS A C 1
ATOM 933 O O . LYS A 1 125 ? -6.708 7.783 -6.850 1.00 93.06 125 LYS A O 1
ATOM 938 N N . ILE A 1 126 ? -5.915 6.982 -8.796 1.00 93.06 126 ILE A N 1
ATOM 939 C CA . ILE A 1 126 ? -6.402 8.074 -9.644 1.00 93.06 126 ILE A CA 1
ATOM 940 C C . ILE A 1 126 ? -7.932 8.128 -9.617 1.00 93.06 126 ILE A C 1
ATOM 942 O O . ILE A 1 126 ? -8.507 9.195 -9.404 1.00 93.06 126 ILE A O 1
ATOM 946 N N . ASP A 1 127 ? -8.603 6.991 -9.793 1.00 95.31 127 ASP A N 1
ATOM 947 C CA . ASP A 1 127 ? -10.065 6.965 -9.811 1.00 95.31 127 ASP A CA 1
ATOM 948 C C . ASP A 1 127 ? -10.667 7.130 -8.416 1.00 95.31 127 ASP A C 1
ATOM 950 O O . ASP A 1 127 ? -11.727 7.739 -8.289 1.00 95.31 127 ASP A O 1
ATOM 954 N N . LEU A 1 128 ? -9.963 6.713 -7.357 1.00 95.12 128 LEU A N 1
ATOM 955 C CA . LEU A 1 128 ? -10.331 7.059 -5.982 1.00 95.12 128 LEU A CA 1
ATOM 956 C C . LEU A 1 128 ? -10.320 8.575 -5.757 1.00 95.12 128 LEU A C 1
ATOM 958 O O . LEU A 1 128 ? -11.276 9.102 -5.192 1.00 95.12 128 LEU A O 1
ATOM 962 N N . ARG A 1 129 ? -9.299 9.300 -6.238 1.00 92.69 129 ARG A N 1
ATOM 963 C CA . ARG A 1 129 ? -9.268 10.773 -6.140 1.00 92.69 129 ARG A CA 1
ATOM 964 C C . ARG A 1 129 ? -10.443 11.410 -6.887 1.00 92.69 129 ARG A C 1
ATOM 966 O O . ARG A 1 129 ? -11.158 12.221 -6.303 1.00 92.69 129 ARG A O 1
ATOM 973 N N . LYS A 1 130 ? -10.716 10.976 -8.123 1.00 94.56 130 LYS A N 1
ATOM 974 C CA . LYS A 1 130 ? -11.888 11.443 -8.892 1.00 94.56 130 LYS A CA 1
ATOM 975 C C . LYS A 1 130 ? -13.209 11.124 -8.191 1.00 94.56 130 LYS A C 1
ATOM 977 O O . LYS A 1 130 ? -14.141 11.923 -8.226 1.00 94.56 130 LYS A O 1
ATOM 982 N N . PHE A 1 131 ? -13.309 9.960 -7.551 1.00 95.06 131 PHE A N 1
ATOM 983 C CA . PHE A 1 131 ? -14.494 9.571 -6.794 1.00 95.06 131 PHE A CA 1
ATOM 984 C C . PHE A 1 131 ? -14.719 10.484 -5.584 1.00 95.06 131 PHE A C 1
ATOM 986 O O . PHE A 1 131 ? -15.851 10.904 -5.346 1.00 95.06 131 PHE A O 1
ATOM 993 N N . LEU A 1 132 ? -13.656 10.850 -4.861 1.00 94.12 132 LEU A N 1
ATOM 994 C CA . LEU A 1 132 ? -13.742 11.817 -3.764 1.00 94.12 132 LEU A CA 1
ATOM 995 C C . LEU A 1 132 ? -14.166 13.205 -4.261 1.00 94.12 132 LEU A C 1
ATOM 997 O O . LEU A 1 132 ? -15.027 13.829 -3.643 1.00 94.12 132 LEU A O 1
ATOM 1001 N N . GLU A 1 133 ? -13.639 13.668 -5.397 1.00 94.56 133 GLU A N 1
ATOM 1002 C CA . GLU A 1 133 ? -14.078 14.924 -6.025 1.00 94.56 133 GLU A CA 1
ATOM 1003 C C . GLU A 1 133 ? -15.557 14.882 -6.425 1.00 94.56 133 GLU A C 1
ATOM 1005 O O . GLU A 1 133 ? -16.301 15.838 -6.190 1.00 94.56 133 GLU A O 1
ATOM 1010 N N . LEU A 1 134 ? -16.018 13.763 -6.987 1.00 95.25 134 LEU A N 1
ATOM 1011 C CA . LEU A 1 134 ? -17.431 13.562 -7.291 1.00 95.25 134 LEU A CA 1
ATOM 1012 C C . LEU A 1 134 ? -18.273 13.601 -6.014 1.00 95.25 134 LEU A C 1
ATOM 1014 O O . LEU A 1 134 ? -19.327 14.236 -6.006 1.00 95.25 134 LEU A O 1
ATOM 1018 N N . ALA A 1 135 ? -17.818 12.960 -4.936 1.00 93.50 135 ALA A N 1
ATOM 1019 C CA . ALA A 1 135 ? -18.533 12.948 -3.668 1.00 93.50 135 ALA A CA 1
ATOM 1020 C C . ALA A 1 135 ? -18.630 14.345 -3.038 1.00 93.50 135 ALA A C 1
ATOM 1022 O O . ALA A 1 135 ? -19.705 14.746 -2.584 1.00 93.50 135 ALA A O 1
ATOM 1023 N N . TYR A 1 136 ? -17.541 15.113 -3.093 1.00 93.44 136 TYR A N 1
ATOM 1024 C CA . TYR A 1 136 ? -17.499 16.510 -2.674 1.00 93.44 136 TYR A CA 1
ATOM 1025 C C . TYR A 1 136 ? -18.506 17.361 -3.463 1.00 93.44 136 TYR A C 1
ATOM 1027 O O . TYR A 1 136 ? -19.378 17.996 -2.870 1.00 93.44 136 TYR A O 1
ATOM 1035 N N . ASN A 1 137 ? -18.441 17.319 -4.798 1.00 94.00 137 ASN A N 1
ATOM 1036 C CA . ASN A 1 137 ? -19.249 18.178 -5.667 1.00 94.00 137 ASN A CA 1
ATOM 1037 C C . ASN A 1 137 ? -20.736 17.796 -5.685 1.00 94.00 137 ASN A C 1
ATOM 1039 O O . ASN A 1 137 ? -21.601 18.667 -5.713 1.00 94.00 137 ASN A O 1
ATOM 1043 N N . LYS A 1 138 ? -21.050 16.494 -5.701 1.00 95.31 138 LYS A N 1
ATOM 1044 C CA . LYS A 1 138 ? -22.419 15.996 -5.900 1.00 95.31 138 LYS A CA 1
ATOM 1045 C C . LYS A 1 138 ? -23.192 15.813 -4.598 1.00 95.31 138 LYS A C 1
ATOM 1047 O O . LYS A 1 138 ? -24.397 16.044 -4.580 1.00 95.31 138 LYS A O 1
ATOM 1052 N N . TYR A 1 139 ? -22.525 15.364 -3.535 1.00 91.44 139 TYR A N 1
ATOM 1053 C CA . TYR A 1 139 ? -23.177 15.034 -2.263 1.00 91.44 139 TYR A CA 1
ATOM 1054 C C . TYR A 1 139 ? -22.898 16.062 -1.162 1.00 91.44 139 TYR A C 1
ATOM 1056 O O . TYR A 1 139 ? -23.334 15.868 -0.031 1.00 91.44 139 TYR A O 1
ATOM 1064 N N . GLY A 1 140 ? -22.187 17.153 -1.472 1.00 90.25 140 GLY A N 1
ATOM 1065 C CA . GLY A 1 140 ? -21.919 18.228 -0.517 1.00 90.25 140 GLY A CA 1
ATOM 1066 C C . GLY A 1 140 ? -21.047 17.791 0.663 1.00 90.25 140 GLY A C 1
ATOM 1067 O O . GLY A 1 140 ? -21.140 18.376 1.740 1.00 90.25 140 GLY A O 1
ATOM 1068 N N . MET A 1 141 ? -20.212 16.761 0.482 1.00 91.69 141 MET A N 1
ATOM 1069 C CA . MET A 1 141 ? -19.302 16.245 1.512 1.00 91.69 141 MET A CA 1
ATOM 1070 C C . MET A 1 141 ? -18.080 17.160 1.658 1.00 91.69 141 MET A C 1
ATOM 1072 O O . MET A 1 141 ? -16.957 16.799 1.302 1.00 91.69 141 MET A O 1
ATOM 1076 N N . THR A 1 142 ? -18.301 18.383 2.141 1.00 89.94 142 THR A N 1
ATOM 1077 C CA . THR A 1 142 ? -17.294 19.456 2.154 1.00 89.94 142 THR A CA 1
ATOM 1078 C C . THR A 1 142 ? -16.061 19.132 2.993 1.00 89.94 142 THR A C 1
ATOM 1080 O O . THR A 1 142 ? -14.974 19.614 2.674 1.00 89.94 142 THR A O 1
ATOM 1083 N N . ALA A 1 143 ? -16.204 18.258 3.995 1.00 88.75 143 ALA A N 1
ATOM 1084 C CA . ALA A 1 143 ? -15.100 17.757 4.811 1.00 88.75 143 ALA A CA 1
ATOM 1085 C C . ALA A 1 143 ? -13.999 17.077 3.979 1.00 88.75 143 ALA A C 1
ATOM 1087 O O . ALA A 1 143 ? -12.847 17.077 4.391 1.00 88.75 143 ALA A O 1
ATOM 1088 N N . LEU A 1 144 ? -14.321 16.555 2.787 1.00 88.81 144 LEU A N 1
ATOM 1089 C CA . LEU A 1 144 ? -13.350 15.896 1.912 1.00 88.81 144 LEU A CA 1
ATOM 1090 C C . LEU A 1 144 ? -12.318 16.850 1.300 1.00 88.81 144 LEU A C 1
ATOM 1092 O O . LEU A 1 144 ? -11.296 16.374 0.810 1.00 88.81 144 LEU A O 1
ATOM 1096 N N . ARG A 1 145 ? -12.552 18.173 1.298 1.00 89.62 145 ARG A N 1
ATOM 1097 C CA . ARG A 1 145 ? -11.671 19.121 0.594 1.00 89.62 145 ARG A CA 1
ATOM 1098 C C . ARG A 1 145 ? -10.233 19.062 1.098 1.00 89.62 145 ARG A C 1
ATOM 1100 O O . ARG A 1 145 ? -9.321 18.988 0.282 1.00 89.62 145 ARG A O 1
ATOM 1107 N N . SER A 1 146 ? -10.043 19.037 2.417 1.00 83.69 146 SER A N 1
ATOM 1108 C CA . SER A 1 146 ? -8.708 18.994 3.022 1.00 83.69 146 SER A CA 1
ATOM 1109 C C . SER A 1 146 ? -7.938 17.738 2.613 1.00 83.69 146 SER A C 1
ATOM 1111 O O . SER A 1 146 ? -6.763 17.831 2.277 1.00 83.69 146 SER A O 1
ATOM 1113 N N . VAL A 1 147 ? -8.600 16.578 2.554 1.00 83.06 147 VAL A N 1
ATOM 1114 C CA . VAL A 1 147 ? -7.974 15.316 2.125 1.00 83.06 147 VAL A CA 1
ATOM 1115 C C . VAL A 1 147 ? -7.721 15.279 0.619 1.00 83.06 147 VAL A C 1
ATOM 1117 O O . VAL A 1 147 ? -6.667 14.807 0.201 1.00 83.06 147 VAL A O 1
ATOM 1120 N N . ILE A 1 148 ? -8.637 15.801 -0.202 1.00 87.00 148 ILE A N 1
ATOM 1121 C CA . ILE A 1 148 ? -8.440 15.893 -1.657 1.00 87.00 148 ILE A CA 1
ATOM 1122 C C . ILE A 1 148 ? -7.218 16.767 -1.979 1.00 87.00 148 ILE A C 1
ATOM 1124 O O . ILE A 1 148 ? -6.406 16.390 -2.824 1.00 87.00 148 ILE A O 1
ATOM 1128 N N . ASP A 1 149 ? -7.059 17.890 -1.279 1.00 85.94 149 ASP A N 1
ATOM 1129 C CA . ASP A 1 149 ? -5.952 18.833 -1.490 1.00 85.94 149 ASP A CA 1
ATOM 1130 C C . ASP A 1 149 ? -4.644 18.401 -0.831 1.00 85.94 149 ASP A C 1
ATOM 1132 O O . ASP A 1 149 ? -3.572 18.875 -1.210 1.00 85.94 149 ASP A O 1
ATOM 1136 N N . SER A 1 150 ? -4.717 17.499 0.147 1.00 80.88 150 SER A N 1
ATOM 1137 C CA . SER A 1 150 ? -3.533 16.998 0.829 1.00 80.88 150 SER A CA 1
ATOM 1138 C C . SER A 1 150 ? -2.641 16.172 -0.099 1.00 80.88 150 SER A C 1
ATOM 1140 O O . SER A 1 150 ? -3.093 15.426 -0.979 1.00 80.88 150 SER A O 1
ATOM 1142 N N . VAL A 1 151 ? -1.336 16.287 0.139 1.00 78.81 151 VAL A N 1
ATOM 1143 C CA . VAL A 1 151 ? -0.344 15.406 -0.469 1.00 78.81 151 VAL A CA 1
ATOM 1144 C C . VAL A 1 151 ? -0.427 14.042 0.234 1.00 78.81 151 VAL A C 1
ATOM 1146 O O . VAL A 1 151 ? -0.346 14.008 1.465 1.00 78.81 151 VAL A O 1
ATOM 1149 N N . PRO A 1 152 ? -0.582 12.921 -0.501 1.00 78.69 152 PRO A N 1
ATOM 1150 C CA . PRO A 1 152 ? -0.627 11.587 0.093 1.00 78.69 152 PRO A CA 1
ATOM 1151 C C . PRO A 1 152 ? 0.648 11.274 0.882 1.00 78.69 152 PRO A C 1
ATOM 1153 O O . PRO A 1 152 ? 1.748 11.242 0.319 1.00 78.69 152 PRO A O 1
ATOM 1156 N N . THR A 1 153 ? 0.485 11.090 2.190 1.00 76.50 153 THR A N 1
ATOM 1157 C CA . THR A 1 153 ? 1.568 10.786 3.125 1.00 76.50 153 THR A CA 1
ATOM 1158 C C . THR A 1 153 ? 1.060 9.908 4.272 1.00 76.50 153 THR A C 1
ATOM 1160 O O . THR A 1 153 ? -0.109 9.988 4.663 1.00 76.50 153 THR A O 1
ATOM 1163 N N . ALA A 1 154 ? 1.945 9.095 4.852 1.00 73.62 154 ALA A N 1
ATOM 1164 C CA . ALA A 1 154 ? 1.667 8.343 6.072 1.00 73.62 154 ALA A CA 1
ATOM 1165 C C . ALA A 1 154 ? 2.207 9.078 7.315 1.00 73.62 154 ALA A C 1
ATOM 1167 O O . ALA A 1 154 ? 3.416 9.158 7.538 1.00 73.62 154 ALA A O 1
ATOM 1168 N N . GLU A 1 155 ? 1.312 9.554 8.186 1.00 75.75 155 GLU A N 1
ATOM 1169 C CA . GLU A 1 155 ? 1.641 10.227 9.460 1.00 75.75 155 GLU A CA 1
ATOM 1170 C C . GLU A 1 155 ? 2.072 9.225 10.558 1.00 75.75 155 GLU A C 1
ATOM 1172 O O . GLU A 1 155 ? 1.502 9.162 11.649 1.00 75.75 155 GLU A O 1
ATOM 1177 N N . LEU A 1 156 ? 3.052 8.367 10.253 1.00 72.25 156 LEU A N 1
ATOM 1178 C CA . LEU A 1 156 ? 3.553 7.317 11.157 1.00 72.25 156 LEU A CA 1
ATOM 1179 C C . LEU A 1 156 ? 4.902 7.648 11.804 1.00 72.25 156 LEU A C 1
ATOM 1181 O O . LEU A 1 156 ? 5.394 6.866 12.621 1.00 72.25 156 LEU A O 1
ATOM 1185 N N . ARG A 1 157 ? 5.491 8.792 11.454 1.00 73.38 157 ARG A N 1
ATOM 1186 C CA . ARG A 1 157 ? 6.802 9.255 11.917 1.00 73.38 157 ARG A CA 1
ATOM 1187 C C . ARG A 1 157 ? 6.747 10.734 12.320 1.00 73.38 157 ARG A C 1
ATOM 1189 O O . ARG A 1 157 ? 5.863 11.442 11.835 1.00 73.38 157 ARG A O 1
ATOM 1196 N N . PRO A 1 158 ? 7.669 11.206 13.178 1.00 62.06 158 PRO A N 1
ATOM 1197 C CA . PRO A 1 158 ? 7.750 12.616 13.536 1.00 62.06 158 PRO A CA 1
ATOM 1198 C C . PRO A 1 158 ? 7.895 13.505 12.298 1.00 62.06 158 PRO A C 1
ATOM 1200 O O . PRO A 1 158 ? 8.578 13.140 11.341 1.00 62.06 1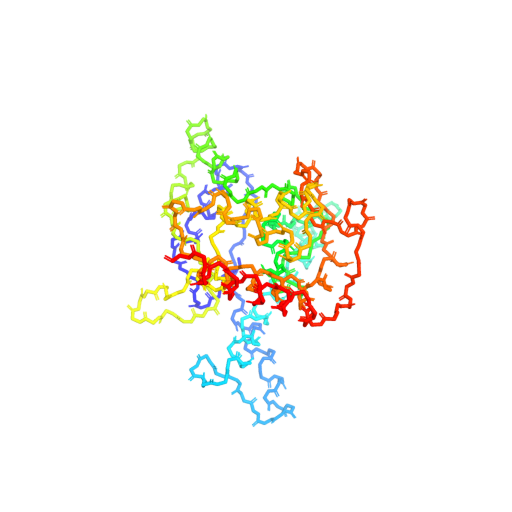58 PRO A O 1
ATOM 1203 N N . LEU A 1 159 ? 7.273 14.682 12.340 1.00 64.50 159 LEU A N 1
ATOM 1204 C CA . LEU A 1 159 ? 7.523 15.732 11.358 1.00 64.50 159 LEU A CA 1
ATOM 1205 C C . LEU A 1 159 ? 8.964 16.229 11.525 1.00 64.50 159 LEU A C 1
ATOM 1207 O O . LEU A 1 159 ? 9.398 16.487 12.648 1.00 64.50 159 LEU A O 1
ATOM 1211 N N . VAL A 1 160 ? 9.681 16.395 10.416 1.00 56.78 160 VAL A N 1
ATOM 1212 C CA . VAL A 1 160 ? 10.976 17.086 10.392 1.00 56.78 160 VAL A CA 1
ATOM 1213 C C . VAL A 1 160 ? 10.676 18.538 10.024 1.00 56.78 160 VAL A C 1
ATOM 1215 O O . VAL A 1 160 ? 9.971 18.797 9.050 1.00 56.78 160 VAL A O 1
ATOM 1218 N N . ASP A 1 161 ? 11.083 19.488 10.870 1.00 49.81 161 ASP A N 1
ATOM 1219 C CA . ASP A 1 161 ? 10.803 20.927 10.708 1.00 49.81 161 ASP A CA 1
ATOM 1220 C C . ASP A 1 161 ? 9.315 21.283 10.494 1.00 49.81 161 ASP A C 1
ATOM 1222 O O . ASP A 1 161 ? 8.964 22.216 9.768 1.00 49.81 161 ASP A O 1
ATOM 1226 N N . GLY A 1 162 ? 8.409 20.522 11.119 1.00 54.19 162 GLY A N 1
ATOM 1227 C CA . GLY A 1 162 ? 6.962 20.742 11.011 1.00 54.19 162 GLY A CA 1
ATOM 1228 C C . GLY A 1 162 ? 6.363 20.380 9.647 1.00 54.19 162 GLY A C 1
ATOM 1229 O O . GLY A 1 162 ? 5.205 20.705 9.394 1.00 54.19 162 GLY A O 1
ATOM 1230 N N . LYS A 1 163 ? 7.117 19.700 8.773 1.00 52.69 163 LYS A N 1
ATOM 1231 C CA . LYS A 1 163 ? 6.649 19.226 7.466 1.00 52.69 163 LYS A CA 1
ATOM 1232 C C . LYS A 1 163 ? 6.738 17.709 7.362 1.00 52.69 163 LYS A C 1
ATOM 1234 O O . LYS A 1 163 ? 7.624 17.060 7.920 1.00 52.69 163 LYS A O 1
ATOM 1239 N N . VAL A 1 164 ? 5.797 17.138 6.615 1.00 58.22 164 VAL A N 1
ATOM 1240 C CA . VAL A 1 164 ? 5.867 15.732 6.227 1.00 58.22 164 VAL A CA 1
ATOM 1241 C C . VAL A 1 164 ? 6.919 15.614 5.128 1.00 58.22 164 VAL A C 1
ATOM 1243 O O . VAL A 1 164 ? 6.700 16.054 4.006 1.00 58.22 164 VAL A O 1
ATOM 1246 N N . GLU A 1 165 ? 8.090 15.076 5.464 1.00 57.78 165 GLU A N 1
ATOM 1247 C CA . GLU A 1 165 ? 9.229 15.046 4.534 1.00 57.78 165 GLU A CA 1
ATOM 1248 C C . GLU A 1 165 ? 9.084 14.054 3.369 1.00 57.78 165 GLU A C 1
ATOM 1250 O O . GLU A 1 165 ? 9.836 14.151 2.404 1.00 57.78 165 GLU A O 1
ATOM 1255 N N . GLN A 1 166 ? 8.168 13.080 3.433 1.00 68.75 166 GLN A N 1
ATOM 1256 C CA . GLN A 1 166 ? 8.149 11.984 2.459 1.00 68.75 166 GLN A CA 1
ATOM 1257 C C . GLN A 1 166 ? 6.730 11.597 2.055 1.00 68.75 166 GLN A C 1
ATOM 1259 O O . GLN A 1 166 ? 5.875 11.321 2.895 1.00 68.75 166 GLN A O 1
ATOM 1264 N N . THR A 1 167 ? 6.505 11.616 0.744 1.00 82.56 167 THR A N 1
ATOM 1265 C CA . THR A 1 167 ? 5.252 11.227 0.091 1.00 82.56 167 THR A CA 1
ATOM 1266 C C . THR A 1 167 ? 5.260 9.744 -0.240 1.00 82.56 167 THR A C 1
ATOM 1268 O O . THR A 1 167 ? 6.329 9.174 -0.479 1.00 82.56 167 THR A O 1
ATOM 1271 N N . ASP A 1 168 ? 4.081 9.134 -0.345 1.00 84.31 168 ASP A N 1
ATOM 1272 C CA . ASP A 1 168 ? 3.959 7.719 -0.721 1.00 84.31 168 ASP A CA 1
ATOM 1273 C C . ASP A 1 168 ? 4.700 7.427 -2.042 1.00 84.31 168 ASP A C 1
ATOM 1275 O O . ASP A 1 168 ? 5.460 6.466 -2.146 1.00 84.31 168 ASP A O 1
ATOM 1279 N N . GLU A 1 169 ? 4.545 8.296 -3.048 1.00 87.38 169 GLU A N 1
ATOM 1280 C CA . GLU A 1 169 ? 5.197 8.155 -4.359 1.00 87.38 169 GLU A CA 1
ATOM 1281 C C . GLU A 1 169 ? 6.723 8.254 -4.264 1.00 87.38 169 GLU A C 1
ATOM 1283 O O . GLU A 1 169 ? 7.430 7.528 -4.966 1.00 87.38 169 GLU A O 1
ATOM 1288 N N . SER A 1 170 ? 7.250 9.101 -3.372 1.00 87.25 170 SER A N 1
ATOM 1289 C CA . SER A 1 170 ? 8.694 9.195 -3.138 1.00 87.25 170 SER A CA 1
ATOM 1290 C C . SER A 1 170 ? 9.247 7.947 -2.445 1.00 87.25 170 SER A C 1
ATOM 1292 O O . SER A 1 170 ? 10.337 7.491 -2.790 1.00 87.25 170 SER A O 1
ATOM 1294 N N . GLU A 1 171 ? 8.488 7.336 -1.524 1.00 86.50 171 GLU A N 1
ATOM 1295 C CA . GLU A 1 171 ? 8.862 6.052 -0.927 1.00 86.50 171 GLU A CA 1
ATOM 1296 C C . GLU A 1 171 ? 8.819 4.942 -1.966 1.00 86.50 171 GLU A C 1
ATOM 1298 O O . GLU A 1 171 ? 9.777 4.181 -2.104 1.00 86.50 171 GLU A O 1
ATOM 1303 N N . ILE A 1 172 ? 7.724 4.845 -2.720 1.00 91.06 172 ILE A N 1
ATOM 1304 C CA . ILE A 1 172 ? 7.546 3.847 -3.773 1.00 91.06 172 ILE A CA 1
ATOM 1305 C C . ILE A 1 172 ? 8.623 4.018 -4.859 1.00 91.06 172 ILE A C 1
ATOM 1307 O O . ILE A 1 172 ? 9.143 3.020 -5.368 1.00 91.06 172 ILE A O 1
ATOM 1311 N N . GLY A 1 173 ? 9.008 5.256 -5.166 1.00 92.62 173 GLY A N 1
ATOM 1312 C CA . GLY A 1 173 ? 9.935 5.610 -6.239 1.00 92.62 173 GLY A CA 1
ATOM 1313 C C . GLY A 1 173 ? 9.294 5.599 -7.630 1.00 92.62 173 GLY A C 1
ATOM 1314 O O . GLY A 1 173 ? 10.022 5.549 -8.622 1.00 92.62 173 GLY A O 1
ATOM 1315 N N . LEU A 1 174 ? 7.958 5.591 -7.687 1.00 95.31 174 LEU A N 1
ATOM 1316 C CA . LEU A 1 174 ? 7.120 5.628 -8.888 1.00 95.31 174 LEU A CA 1
ATOM 1317 C C . LEU A 1 174 ? 5.845 6.412 -8.570 1.00 95.31 174 LEU A C 1
ATOM 1319 O O . LEU A 1 174 ? 5.303 6.271 -7.470 1.00 95.31 174 LEU A O 1
ATOM 1323 N N . THR A 1 175 ? 5.347 7.183 -9.533 1.00 95.25 175 THR A N 1
ATOM 1324 C CA . THR A 1 175 ? 4.051 7.862 -9.389 1.00 95.25 175 THR A CA 1
ATOM 1325 C C . THR A 1 175 ? 2.893 6.878 -9.554 1.00 95.25 175 THR A C 1
ATOM 1327 O O . THR A 1 175 ? 3.029 5.823 -10.182 1.00 95.25 175 THR A O 1
ATOM 1330 N N . TYR A 1 176 ? 1.712 7.215 -9.038 1.00 94.38 176 TYR A N 1
ATOM 1331 C CA . TYR A 1 176 ? 0.506 6.408 -9.240 1.00 94.38 176 TYR A CA 1
ATOM 1332 C C . TYR A 1 176 ? 0.118 6.306 -10.726 1.00 94.38 176 TYR A C 1
ATOM 1334 O O . TYR A 1 176 ? -0.403 5.280 -11.166 1.00 94.38 176 TYR A O 1
ATOM 1342 N N . GLU A 1 177 ? 0.428 7.327 -11.530 1.00 94.38 177 GLU A N 1
ATOM 1343 C CA . GLU A 1 177 ? 0.253 7.292 -12.987 1.00 94.38 177 GLU A CA 1
ATOM 1344 C C . GLU A 1 177 ? 1.180 6.267 -13.646 1.00 94.38 177 GLU A C 1
ATOM 1346 O O . GLU A 1 177 ? 0.730 5.440 -14.448 1.00 94.38 177 GLU A O 1
ATOM 1351 N N . GLU A 1 178 ? 2.460 6.267 -13.264 1.00 96.56 178 GLU A N 1
ATOM 1352 C CA . GLU A 1 178 ? 3.444 5.289 -13.729 1.00 96.56 178 GLU A CA 1
ATOM 1353 C C . GLU A 1 178 ? 3.050 3.868 -13.317 1.00 96.56 178 GLU A C 1
ATOM 1355 O O . GLU A 1 178 ? 3.068 2.958 -14.151 1.00 96.56 178 GLU A O 1
ATOM 1360 N N . LEU A 1 179 ? 2.629 3.673 -12.062 1.00 96.81 179 LEU A N 1
ATOM 1361 C CA . LEU A 1 179 ? 2.158 2.384 -11.553 1.00 96.81 179 LEU A CA 1
ATOM 1362 C C . LEU A 1 179 ? 0.950 1.863 -12.322 1.00 96.81 179 LEU A C 1
ATOM 1364 O O . LEU A 1 179 ? 0.907 0.678 -12.645 1.00 96.81 179 LEU A O 1
ATOM 1368 N N . SER A 1 180 ? -0.007 2.727 -12.653 1.00 95.06 180 SER A N 1
ATOM 1369 C CA . SER A 1 180 ? -1.201 2.328 -13.394 1.00 95.06 180 SER A CA 1
ATOM 1370 C C . SER A 1 180 ? -0.854 1.894 -14.831 1.00 95.06 180 SER A C 1
ATOM 1372 O O . SER A 1 180 ? -1.383 0.899 -15.335 1.00 95.06 180 SER A O 1
ATOM 1374 N N . VAL A 1 181 ? 0.091 2.579 -15.495 1.00 96.88 181 VAL A N 1
ATOM 1375 C CA . VAL A 1 181 ? 0.624 2.160 -16.809 1.00 96.88 181 VAL A CA 1
ATOM 1376 C C . VAL A 1 181 ? 1.355 0.822 -16.698 1.00 96.88 181 VAL A C 1
ATOM 1378 O O . VAL A 1 181 ? 1.033 -0.119 -17.427 1.00 96.88 181 VAL A O 1
ATOM 1381 N N . ILE A 1 182 ? 2.304 0.711 -15.768 1.00 97.69 182 ILE A N 1
ATOM 1382 C CA . ILE A 1 182 ? 3.094 -0.505 -15.545 1.00 97.69 182 ILE A CA 1
ATOM 1383 C C . ILE A 1 182 ? 2.191 -1.693 -15.184 1.00 97.69 182 ILE A C 1
ATOM 1385 O O . ILE A 1 182 ? 2.370 -2.789 -15.722 1.00 97.69 182 ILE A O 1
ATOM 1389 N N . GLY A 1 183 ? 1.197 -1.477 -14.322 1.00 97.12 183 GLY A N 1
ATOM 1390 C CA . GLY A 1 183 ? 0.203 -2.466 -13.921 1.00 97.12 183 GLY A CA 1
ATOM 1391 C C . GLY A 1 183 ? -0.519 -3.048 -15.127 1.00 97.12 183 GLY A C 1
ATOM 1392 O O . GLY A 1 183 ? -0.529 -4.269 -15.284 1.00 97.12 183 GLY A O 1
ATOM 1393 N N . ARG A 1 184 ? -1.002 -2.188 -16.035 1.00 96.94 184 ARG A N 1
ATOM 1394 C CA . ARG A 1 184 ? -1.664 -2.589 -17.289 1.00 96.94 184 ARG A CA 1
ATOM 1395 C C . ARG A 1 184 ? -0.742 -3.323 -18.269 1.00 96.94 184 ARG A C 1
ATOM 1397 O O . ARG A 1 184 ? -1.172 -4.293 -18.902 1.00 96.94 184 ARG A O 1
ATOM 1404 N N . LEU A 1 185 ? 0.525 -2.912 -18.379 1.00 98.06 185 LEU A N 1
ATOM 1405 C CA . LEU A 1 185 ? 1.525 -3.611 -19.202 1.00 98.06 185 LEU A CA 1
ATOM 1406 C C . LEU A 1 185 ? 1.843 -5.005 -18.650 1.00 98.06 185 LEU A C 1
ATOM 1408 O O . LEU A 1 185 ? 1.922 -5.976 -19.402 1.00 98.06 185 LEU A O 1
ATOM 1412 N N . ARG A 1 186 ? 1.981 -5.129 -17.328 1.00 97.94 186 ARG A N 1
ATOM 1413 C CA . ARG A 1 186 ? 2.168 -6.416 -16.654 1.00 97.94 186 ARG A CA 1
ATOM 1414 C C . ARG A 1 186 ? 0.942 -7.313 -16.838 1.00 97.94 186 ARG A C 1
ATOM 1416 O O . ARG A 1 186 ? 1.080 -8.486 -17.185 1.00 97.94 186 ARG A O 1
ATOM 1423 N N . LYS A 1 187 ? -0.256 -6.776 -16.594 1.00 95.44 187 LYS A N 1
ATOM 1424 C CA . LYS A 1 187 ? -1.536 -7.473 -16.725 1.00 95.44 187 LYS A CA 1
ATOM 1425 C C . LYS A 1 187 ? -2.636 -6.495 -17.165 1.00 95.44 187 LYS A C 1
ATOM 1427 O O . LYS A 1 187 ? -2.816 -5.487 -16.506 1.00 95.44 187 LYS A O 1
ATOM 1432 N N . PRO A 1 188 ? -3.424 -6.788 -18.210 1.00 94.62 188 PRO A N 1
ATOM 1433 C CA . PRO A 1 188 ? -3.433 -8.019 -18.996 1.00 94.62 188 PRO A CA 1
ATOM 1434 C C . PRO A 1 188 ? -2.300 -8.119 -20.026 1.00 94.62 188 PRO A C 1
ATOM 1436 O O . PRO A 1 188 ? -2.193 -9.156 -20.667 1.00 94.62 188 PRO A O 1
ATOM 1439 N N . GLY A 1 189 ? -1.439 -7.102 -20.176 1.00 95.25 189 GLY A N 1
ATOM 1440 C CA . GLY A 1 189 ? -0.423 -7.071 -21.239 1.00 95.25 189 GLY A CA 1
ATOM 1441 C C . GLY A 1 189 ? 0.599 -8.217 -21.219 1.00 95.25 189 GLY A C 1
ATOM 1442 O O . GLY A 1 189 ? 1.251 -8.461 -22.231 1.00 95.25 189 GLY A O 1
ATOM 1443 N N . GLY A 1 190 ? 0.740 -8.939 -20.102 1.00 96.56 190 GLY A N 1
ATOM 1444 C CA . GLY A 1 190 ? 1.588 -10.128 -20.005 1.00 96.56 190 GLY A CA 1
ATOM 1445 C C . GLY A 1 190 ? 3.084 -9.829 -20.099 1.00 96.56 190 GLY A C 1
ATOM 1446 O O . GLY A 1 190 ? 3.878 -10.736 -20.346 1.00 96.56 190 GLY A O 1
ATOM 1447 N N . MET A 1 191 ? 3.489 -8.569 -19.922 1.00 98.25 191 MET A N 1
ATOM 1448 C CA . MET A 1 191 ? 4.871 -8.149 -20.123 1.00 98.25 191 MET A CA 1
ATOM 1449 C C . MET A 1 191 ? 5.715 -8.403 -18.871 1.00 98.25 191 MET A C 1
ATOM 1451 O O . MET A 1 191 ? 5.480 -7.815 -17.816 1.00 98.25 191 MET A O 1
ATOM 1455 N N . GLY A 1 192 ? 6.730 -9.262 -19.005 1.00 97.75 192 GLY A N 1
ATOM 1456 C CA . GLY A 1 192 ? 7.833 -9.372 -18.042 1.00 97.75 192 GLY A CA 1
ATOM 1457 C C . GLY A 1 192 ? 8.800 -8.176 -18.119 1.00 97.75 192 GLY A C 1
ATOM 1458 O O . GLY A 1 192 ? 8.592 -7.288 -18.947 1.00 97.75 192 GLY A O 1
ATOM 1459 N N . PRO A 1 193 ? 9.890 -8.152 -17.324 1.00 98.38 193 PRO A N 1
ATOM 1460 C CA . PRO A 1 193 ? 10.771 -6.982 -17.214 1.00 98.38 193 PRO A CA 1
ATOM 1461 C C . PRO A 1 193 ? 11.302 -6.459 -18.555 1.00 98.38 193 PRO A C 1
ATOM 1463 O O . PRO A 1 193 ? 11.166 -5.277 -18.852 1.00 98.38 193 PRO A O 1
ATOM 1466 N N . TYR A 1 194 ? 11.838 -7.343 -19.401 1.00 98.44 194 TYR A N 1
ATOM 1467 C CA . TYR A 1 194 ? 12.419 -6.949 -20.688 1.00 98.44 194 TYR A CA 1
ATOM 1468 C C . TYR A 1 194 ? 11.372 -6.427 -21.684 1.00 98.44 194 TYR A C 1
ATOM 1470 O O . TYR A 1 194 ? 11.549 -5.367 -22.278 1.00 98.44 194 TYR A O 1
ATOM 1478 N N . ALA A 1 195 ? 10.251 -7.139 -21.840 1.00 98.50 195 ALA A N 1
ATOM 1479 C CA . ALA A 1 195 ? 9.170 -6.717 -22.733 1.00 98.50 195 ALA A CA 1
ATOM 1480 C C . ALA A 1 195 ? 8.540 -5.391 -22.278 1.00 98.50 195 ALA A C 1
ATOM 1482 O O . ALA A 1 195 ? 8.245 -4.528 -23.102 1.00 98.50 195 ALA A O 1
ATOM 1483 N N . MET A 1 196 ? 8.387 -5.213 -20.962 1.00 98.50 196 MET A N 1
ATOM 1484 C CA . MET A 1 196 ? 7.905 -3.975 -20.359 1.00 98.50 196 MET A CA 1
ATOM 1485 C C . MET A 1 196 ? 8.855 -2.817 -20.655 1.00 98.50 196 MET A C 1
ATOM 1487 O O . MET A 1 196 ? 8.395 -1.779 -21.114 1.00 98.50 196 MET A O 1
ATOM 1491 N N . PHE A 1 197 ? 10.165 -3.008 -20.472 1.00 98.56 197 PHE A N 1
ATOM 1492 C CA . PHE A 1 197 ? 11.174 -2.008 -20.817 1.00 98.56 197 PHE A CA 1
ATOM 1493 C C . PHE A 1 197 ? 11.071 -1.576 -22.286 1.00 98.56 197 PHE A C 1
ATOM 1495 O O . PHE A 1 197 ? 10.910 -0.391 -22.560 1.00 98.56 197 PHE A O 1
ATOM 1502 N N . LEU A 1 198 ? 11.045 -2.528 -23.228 1.00 98.25 198 LEU A N 1
ATOM 1503 C CA . LEU A 1 198 ? 10.892 -2.220 -24.655 1.00 98.25 198 LEU A CA 1
ATOM 1504 C C . LEU A 1 198 ? 9.609 -1.444 -24.963 1.00 98.25 198 LEU A C 1
ATOM 1506 O O . LEU A 1 198 ? 9.609 -0.562 -25.821 1.00 98.25 198 LEU A O 1
ATOM 1510 N N . LYS A 1 199 ? 8.504 -1.770 -24.284 1.00 98.38 199 LYS A N 1
ATOM 1511 C CA . LYS A 1 199 ? 7.241 -1.069 -24.503 1.00 98.38 199 LYS A CA 1
ATOM 1512 C C . LYS A 1 199 ? 7.262 0.339 -23.914 1.00 98.38 199 LYS A C 1
ATOM 1514 O O . LYS A 1 199 ? 6.764 1.264 -24.551 1.00 98.38 199 LYS A O 1
ATOM 1519 N N . LEU A 1 200 ? 7.854 0.512 -22.738 1.00 98.25 200 LEU A N 1
ATOM 1520 C CA . LEU A 1 200 ? 7.993 1.816 -22.097 1.00 98.25 200 LEU A CA 1
ATOM 1521 C C . LEU A 1 200 ? 8.941 2.735 -22.868 1.00 98.25 200 LEU A C 1
ATOM 1523 O O . LEU A 1 200 ? 8.637 3.915 -22.968 1.00 98.25 200 LEU A O 1
ATOM 1527 N N . LEU A 1 201 ? 9.983 2.208 -23.524 1.00 97.44 201 LEU A N 1
ATOM 1528 C CA . LEU A 1 201 ? 10.803 2.990 -24.461 1.00 97.44 201 LEU A CA 1
ATOM 1529 C C . LEU A 1 201 ? 9.975 3.659 -25.567 1.00 97.44 201 LEU A C 1
ATOM 1531 O O . LEU A 1 201 ? 10.365 4.708 -26.055 1.00 97.44 201 LEU A O 1
ATOM 1535 N N . GLN A 1 202 ? 8.847 3.066 -25.972 1.00 96.69 202 GLN A N 1
ATOM 1536 C CA . GLN A 1 202 ? 7.951 3.655 -26.973 1.00 96.69 202 GLN A CA 1
ATOM 1537 C C . GLN A 1 202 ? 6.953 4.634 -26.350 1.00 96.69 202 GLN A C 1
ATOM 1539 O O . GLN A 1 202 ? 6.668 5.671 -26.934 1.00 96.69 202 GLN A O 1
ATOM 1544 N N . ILE A 1 203 ? 6.376 4.280 -25.195 1.00 97.06 203 ILE A N 1
ATOM 1545 C CA . ILE A 1 203 ? 5.293 5.052 -24.558 1.00 97.06 203 ILE A CA 1
ATOM 1546 C C . ILE A 1 203 ? 5.832 6.291 -23.831 1.00 97.06 203 ILE A C 1
ATOM 1548 O O . ILE A 1 203 ? 5.114 7.276 -23.704 1.00 97.06 203 ILE A O 1
ATOM 1552 N N . TRP A 1 204 ? 7.062 6.228 -23.322 1.00 97.62 204 TRP A N 1
ATOM 1553 C CA . TRP A 1 204 ? 7.688 7.274 -22.513 1.00 97.62 204 TRP A CA 1
ATOM 1554 C C . TRP A 1 204 ? 8.880 7.948 -23.204 1.00 97.62 204 TRP A C 1
ATOM 1556 O O . TRP A 1 204 ? 9.639 8.653 -22.542 1.00 97.62 204 TRP A O 1
ATOM 1566 N N . ALA A 1 205 ? 9.040 7.756 -24.519 1.00 93.50 205 ALA A N 1
ATOM 1567 C CA . ALA A 1 205 ? 10.150 8.312 -25.301 1.00 93.50 205 ALA A CA 1
ATOM 1568 C C . ALA A 1 205 ? 10.280 9.841 -25.181 1.00 93.50 205 ALA A C 1
ATOM 1570 O O . ALA A 1 205 ? 11.376 10.382 -25.262 1.00 93.50 205 ALA A O 1
ATOM 1571 N N . ASP A 1 206 ? 9.153 10.531 -25.013 1.00 95.38 206 ASP A N 1
ATOM 1572 C CA . ASP A 1 206 ? 9.037 11.984 -24.891 1.00 95.38 206 ASP A CA 1
ATOM 1573 C C . ASP A 1 206 ? 9.177 12.493 -23.447 1.00 95.38 206 ASP A C 1
ATOM 1575 O O . ASP A 1 206 ? 9.303 13.697 -23.233 1.00 95.38 206 ASP A O 1
ATOM 1579 N N . LYS A 1 207 ? 9.145 11.594 -22.456 1.00 95.94 207 LYS A N 1
ATOM 1580 C CA . LYS A 1 207 ? 9.079 11.945 -21.028 1.00 95.94 207 LYS A CA 1
ATOM 1581 C C . LYS A 1 207 ? 10.333 11.596 -20.246 1.00 95.94 207 LYS A C 1
ATOM 1583 O O . LYS A 1 207 ? 10.675 12.325 -19.321 1.00 95.94 207 LYS A O 1
ATOM 1588 N N . TYR A 1 208 ? 10.975 10.482 -20.581 1.00 97.12 208 TYR A N 1
ATOM 1589 C CA . TYR A 1 208 ? 12.094 9.941 -19.818 1.00 97.12 208 TYR A CA 1
ATOM 1590 C C . TYR A 1 208 ? 13.210 9.478 -20.747 1.00 97.12 208 TYR A C 1
ATOM 1592 O O . TYR A 1 208 ? 12.981 8.986 -21.853 1.00 97.12 208 TYR A O 1
ATOM 1600 N N . THR A 1 209 ? 14.435 9.589 -20.257 1.00 96.75 209 THR A N 1
ATOM 1601 C CA . THR A 1 209 ? 15.615 8.999 -20.882 1.00 96.75 209 THR A CA 1
ATOM 1602 C C . THR A 1 209 ? 15.587 7.472 -20.787 1.00 96.75 209 THR A C 1
ATOM 1604 O O . THR A 1 209 ? 14.897 6.877 -19.957 1.00 96.75 209 THR A O 1
ATOM 1607 N N . VAL A 1 210 ? 16.389 6.810 -21.624 1.00 97.00 210 VAL A N 1
ATOM 1608 C CA . VAL A 1 210 ? 16.536 5.345 -21.618 1.00 97.00 210 VAL A CA 1
ATOM 1609 C C . VAL A 1 210 ? 16.948 4.820 -20.235 1.00 97.00 210 VAL A C 1
ATOM 1611 O O . VAL A 1 210 ? 16.399 3.817 -19.777 1.00 97.00 210 VAL A O 1
ATOM 1614 N N . ASP A 1 211 ? 17.878 5.510 -19.569 1.00 96.56 211 ASP A N 1
ATOM 1615 C CA . ASP A 1 211 ? 18.392 5.118 -18.254 1.00 96.56 211 ASP A CA 1
ATOM 1616 C C . ASP A 1 211 ? 17.329 5.326 -17.148 1.00 96.56 211 ASP A C 1
ATOM 1618 O O . ASP A 1 211 ? 17.155 4.464 -16.289 1.00 96.56 211 ASP A O 1
ATOM 1622 N N . GLU A 1 212 ? 16.522 6.392 -17.207 1.00 97.44 212 GLU A N 1
ATOM 1623 C CA . GLU A 1 212 ? 15.400 6.593 -16.270 1.00 97.44 212 GLU A CA 1
ATOM 1624 C C . GLU A 1 212 ? 14.301 5.530 -16.432 1.00 97.44 212 GLU A C 1
ATOM 1626 O O . GLU A 1 212 ? 13.726 5.061 -15.446 1.00 97.44 212 GLU A O 1
ATOM 1631 N N . ILE A 1 213 ? 13.999 5.119 -17.669 1.00 98.00 213 ILE A N 1
ATOM 1632 C CA . ILE A 1 213 ? 13.019 4.054 -17.939 1.00 98.00 213 ILE A CA 1
ATOM 1633 C C . ILE A 1 213 ? 13.521 2.718 -17.378 1.00 98.00 213 ILE A C 1
ATOM 1635 O O . ILE A 1 213 ? 12.747 1.970 -16.772 1.00 98.00 213 ILE A O 1
ATOM 1639 N N . GLU A 1 214 ? 14.809 2.421 -17.552 1.00 97.62 214 GLU A N 1
ATOM 1640 C CA . GLU A 1 214 ? 15.459 1.245 -16.968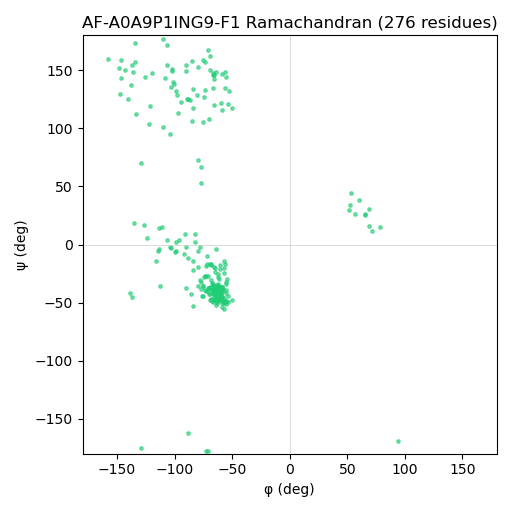 1.00 97.62 214 GLU A CA 1
ATOM 1641 C C . GLU A 1 214 ? 15.321 1.230 -15.445 1.00 97.62 214 GLU A C 1
ATOM 1643 O O . GLU A 1 214 ? 14.853 0.237 -14.874 1.00 97.62 214 GLU A O 1
ATOM 1648 N N . GLU A 1 215 ? 15.639 2.353 -14.800 1.00 97.62 215 GLU A N 1
ATOM 1649 C CA . GLU A 1 215 ? 15.581 2.487 -13.351 1.00 97.62 215 GLU A CA 1
ATOM 1650 C C . GLU A 1 215 ? 14.152 2.267 -12.833 1.00 97.62 215 GLU A C 1
ATOM 1652 O O . GLU A 1 215 ? 13.939 1.531 -11.862 1.00 97.62 215 GLU A O 1
ATOM 1657 N N . LYS A 1 216 ? 13.146 2.838 -13.508 1.00 98.12 216 LYS A N 1
ATOM 1658 C CA . LYS A 1 216 ? 11.724 2.664 -13.163 1.00 98.12 216 LYS A CA 1
ATOM 1659 C C . LYS A 1 216 ? 11.277 1.205 -13.280 1.00 98.12 216 LYS A C 1
ATOM 1661 O O . LYS A 1 216 ? 10.639 0.684 -12.361 1.00 98.12 216 LYS A O 1
ATOM 1666 N N . VAL A 1 217 ? 11.653 0.511 -14.359 1.00 98.19 217 VAL A N 1
ATOM 1667 C CA . VAL A 1 217 ? 11.357 -0.925 -14.541 1.00 98.19 217 VAL A CA 1
ATOM 1668 C C . VAL A 1 217 ? 12.020 -1.755 -13.444 1.00 98.19 217 VAL A C 1
ATOM 1670 O O . VAL A 1 217 ? 11.380 -2.628 -12.847 1.00 98.19 217 VAL A O 1
ATOM 1673 N N . ARG A 1 218 ? 13.290 -1.474 -13.140 1.00 97.44 218 ARG A N 1
ATOM 1674 C CA . ARG A 1 218 ? 14.048 -2.160 -12.090 1.00 97.44 218 ARG A CA 1
ATOM 1675 C C . ARG A 1 218 ? 13.414 -1.955 -10.716 1.00 97.44 218 ARG A C 1
ATOM 1677 O O . ARG A 1 218 ? 13.191 -2.941 -10.008 1.00 97.44 218 ARG A O 1
ATOM 1684 N N . LYS A 1 219 ? 13.067 -0.713 -10.358 1.00 97.19 219 LYS A N 1
ATOM 1685 C CA . LYS A 1 219 ? 12.385 -0.366 -9.098 1.00 97.19 219 LYS A CA 1
ATOM 1686 C C . LYS A 1 219 ? 11.056 -1.100 -8.961 1.00 97.19 219 LYS A C 1
ATOM 1688 O O . LYS A 1 219 ? 10.823 -1.735 -7.930 1.00 97.19 219 LYS A O 1
ATOM 1693 N N . PHE A 1 220 ? 10.223 -1.081 -10.004 1.00 98.25 220 PHE A N 1
ATOM 1694 C CA . PHE A 1 220 ? 8.944 -1.789 -10.001 1.00 98.25 220 PHE A CA 1
ATOM 1695 C C . PHE A 1 220 ? 9.122 -3.287 -9.737 1.00 98.25 220 PHE A C 1
ATOM 1697 O O . PHE A 1 220 ? 8.546 -3.818 -8.788 1.00 98.25 220 PHE A O 1
ATOM 1704 N N . TRP A 1 221 ? 9.939 -3.977 -10.541 1.00 98.06 221 TRP A N 1
ATOM 1705 C CA . TRP A 1 221 ? 10.098 -5.429 -10.424 1.00 98.06 221 TRP A CA 1
ATOM 1706 C C . TRP A 1 221 ? 10.805 -5.844 -9.135 1.00 98.06 221 TRP A C 1
ATOM 1708 O O . TRP A 1 221 ? 10.486 -6.903 -8.587 1.00 98.06 221 TRP A O 1
ATOM 1718 N N . TRP A 1 222 ? 11.710 -5.013 -8.609 1.00 97.19 222 TRP A N 1
ATOM 1719 C CA . TRP A 1 222 ? 12.282 -5.219 -7.282 1.00 97.19 222 TRP A CA 1
ATOM 1720 C C . TRP A 1 222 ? 11.208 -5.127 -6.192 1.00 97.19 222 TRP A C 1
ATOM 1722 O O . TRP A 1 222 ? 11.078 -6.060 -5.403 1.00 97.19 222 TRP A O 1
ATOM 1732 N N . ARG A 1 223 ? 10.377 -4.076 -6.175 1.00 97.06 223 ARG A N 1
ATOM 1733 C CA . ARG A 1 223 ? 9.291 -3.948 -5.183 1.00 97.06 223 ARG A CA 1
ATOM 1734 C C . ARG A 1 223 ? 8.272 -5.073 -5.305 1.00 97.06 223 ARG A C 1
ATOM 1736 O O . ARG A 1 223 ? 7.937 -5.713 -4.309 1.00 97.06 223 ARG A O 1
ATOM 1743 N N . TYR A 1 224 ? 7.828 -5.347 -6.527 1.00 97.81 224 TYR A N 1
ATOM 1744 C CA . TYR A 1 224 ? 6.873 -6.404 -6.828 1.00 97.81 224 TYR A CA 1
ATOM 1745 C C . TYR A 1 224 ? 7.360 -7.761 -6.303 1.00 97.81 224 TYR A C 1
ATOM 1747 O O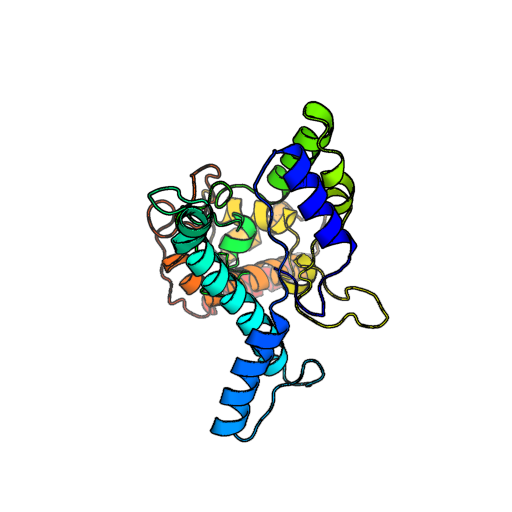 . TYR A 1 224 ? 6.628 -8.447 -5.589 1.00 97.81 224 TYR A O 1
ATOM 1755 N N . ARG A 1 225 ? 8.616 -8.139 -6.584 1.00 97.06 225 ARG A N 1
ATOM 1756 C CA . ARG A 1 225 ? 9.135 -9.461 -6.201 1.00 97.06 225 ARG A CA 1
ATOM 1757 C C . ARG A 1 225 ? 9.314 -9.626 -4.699 1.00 97.06 225 ARG A C 1
ATOM 1759 O O . ARG A 1 225 ? 8.950 -10.671 -4.168 1.00 97.06 225 ARG A O 1
ATOM 1766 N N . VAL A 1 226 ? 9.851 -8.614 -4.010 1.00 97.31 226 VAL A N 1
ATOM 1767 C CA . VAL A 1 226 ? 10.128 -8.717 -2.567 1.00 97.31 226 VAL A CA 1
ATOM 1768 C C . VAL A 1 226 ? 8.843 -8.658 -1.746 1.00 97.31 226 VAL A C 1
ATOM 1770 O O . VAL A 1 226 ? 8.773 -9.263 -0.679 1.00 97.31 226 VAL A O 1
ATOM 1773 N N . ASN A 1 227 ? 7.799 -7.999 -2.260 1.00 98.00 227 ASN A N 1
ATOM 1774 C CA . ASN A 1 227 ? 6.534 -7.829 -1.552 1.00 98.00 227 ASN A CA 1
ATOM 1775 C C . ASN A 1 227 ? 5.400 -8.748 -2.026 1.00 98.00 227 ASN A C 1
ATOM 1777 O O . ASN A 1 227 ? 4.340 -8.730 -1.400 1.00 98.00 227 ASN A O 1
ATOM 1781 N N . ARG A 1 228 ? 5.581 -9.586 -3.062 1.00 97.81 228 ARG A N 1
ATOM 1782 C CA . ARG A 1 228 ? 4.484 -10.430 -3.581 1.00 97.81 228 ARG A CA 1
ATOM 1783 C C . ARG A 1 228 ? 3.852 -11.319 -2.513 1.00 97.81 228 ARG A C 1
ATOM 1785 O O . ARG A 1 228 ? 2.642 -11.519 -2.517 1.00 97.81 228 ARG A O 1
ATOM 1792 N N . HIS A 1 229 ? 4.643 -11.797 -1.559 1.00 98.12 229 HIS A N 1
ATOM 1793 C CA . HIS A 1 229 ? 4.168 -12.588 -0.424 1.00 98.12 229 HIS A CA 1
ATOM 1794 C C . HIS A 1 229 ? 3.072 -11.897 0.416 1.00 98.12 229 HIS A C 1
ATOM 1796 O O . HIS A 1 229 ? 2.415 -12.561 1.220 1.00 98.12 229 HIS A O 1
ATOM 1802 N N . LYS A 1 230 ? 2.881 -10.577 0.291 1.00 98.00 230 LYS A N 1
ATOM 1803 C CA . LYS A 1 230 ? 1.783 -9.844 0.934 1.00 98.00 230 LYS A CA 1
ATOM 1804 C C . LYS A 1 230 ? 0.443 -10.091 0.232 1.00 98.00 230 LYS A C 1
ATOM 1806 O O . LYS A 1 230 ? -0.550 -10.252 0.925 1.00 98.00 230 LYS A O 1
ATOM 1811 N N . ALA A 1 231 ? 0.442 -10.239 -1.096 1.00 96.56 231 ALA A N 1
ATOM 1812 C CA . ALA A 1 231 ? -0.762 -10.494 -1.895 1.00 96.56 231 ALA A CA 1
ATOM 1813 C C . ALA A 1 231 ? -1.455 -11.823 -1.546 1.00 96.56 231 ALA A C 1
ATOM 1815 O O . ALA A 1 231 ? -2.666 -11.937 -1.669 1.00 96.56 231 ALA A O 1
ATOM 1816 N N . THR A 1 232 ? -0.689 -12.810 -1.067 1.00 97.06 232 THR A N 1
ATOM 1817 C CA . THR A 1 232 ? -1.202 -14.144 -0.682 1.00 97.06 232 THR A CA 1
ATOM 1818 C C . THR A 1 232 ? -2.154 -14.129 0.518 1.00 97.06 232 THR A C 1
ATOM 1820 O O . THR A 1 232 ? -2.879 -15.094 0.742 1.00 97.06 232 THR A O 1
ATOM 1823 N N . VAL A 1 233 ? -2.117 -13.057 1.312 1.00 96.44 233 VAL A 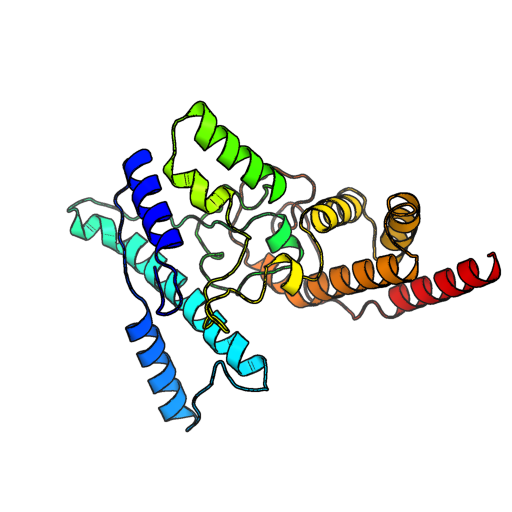N 1
ATOM 1824 C CA . VAL A 1 233 ? -2.960 -12.859 2.501 1.00 96.44 233 VAL A CA 1
ATOM 1825 C C . VAL A 1 233 ? -3.705 -11.526 2.440 1.00 96.44 233 VAL A C 1
ATOM 1827 O O . VAL A 1 233 ? -4.151 -11.016 3.465 1.00 96.44 233 VAL A O 1
ATOM 1830 N N . SER A 1 234 ? -3.782 -10.919 1.254 1.00 94.81 234 SER A N 1
ATOM 1831 C CA . SER A 1 234 ? -4.521 -9.678 1.065 1.00 94.81 234 SER A CA 1
ATOM 1832 C C . SER A 1 234 ? -6.009 -9.917 1.282 1.00 94.81 234 SER A C 1
ATOM 1834 O O . SER A 1 234 ? -6.553 -10.944 0.884 1.00 94.81 234 SER A O 1
ATOM 1836 N N . THR A 1 235 ? -6.677 -8.942 1.889 1.00 97.81 235 THR A N 1
ATOM 1837 C CA . THR A 1 235 ? -8.126 -8.985 2.069 1.00 97.81 235 THR A CA 1
ATOM 1838 C C . THR A 1 235 ? -8.846 -9.145 0.733 1.00 97.81 235 THR A C 1
ATOM 1840 O O . THR A 1 235 ? -8.531 -8.403 -0.204 1.00 97.81 235 THR A O 1
ATOM 1843 N N . PRO A 1 236 ? -9.845 -10.045 0.646 1.00 97.69 236 PRO A N 1
ATOM 1844 C CA . PRO A 1 236 ? -10.680 -10.181 -0.536 1.00 97.69 236 PRO A CA 1
ATOM 1845 C C . PRO A 1 236 ? -11.292 -8.838 -0.931 1.00 97.69 236 PRO A C 1
ATOM 1847 O O . PRO A 1 236 ? -12.001 -8.197 -0.148 1.00 97.69 236 PRO A O 1
ATOM 1850 N N . ALA A 1 237 ? -11.002 -8.409 -2.153 1.00 96.81 237 ALA A N 1
ATOM 1851 C CA . ALA A 1 237 ? -11.477 -7.145 -2.681 1.00 96.81 237 ALA A CA 1
ATOM 1852 C C . ALA A 1 237 ? -12.587 -7.354 -3.708 1.00 96.81 237 ALA A C 1
ATOM 1854 O O . ALA A 1 237 ? -12.635 -8.381 -4.390 1.00 96.81 237 ALA A O 1
ATOM 1855 N N . ILE A 1 238 ? -13.449 -6.347 -3.870 1.00 95.00 238 ILE A N 1
ATOM 1856 C CA . ILE A 1 238 ? -14.305 -6.303 -5.059 1.00 95.00 238 ILE A CA 1
ATOM 1857 C C . ILE A 1 238 ? -13.420 -6.276 -6.305 1.00 95.00 238 ILE A C 1
ATOM 1859 O O . ILE A 1 238 ? -12.341 -5.685 -6.288 1.00 95.00 238 ILE A O 1
ATOM 1863 N N . HIS A 1 239 ? -13.870 -6.891 -7.393 1.00 96.38 239 HIS A N 1
ATOM 1864 C CA . HIS A 1 239 ? -13.164 -6.821 -8.665 1.00 96.38 239 HIS A CA 1
ATOM 1865 C C . HIS A 1 239 ? -13.653 -5.611 -9.469 1.00 96.38 239 HIS A C 1
ATOM 1867 O O . HIS A 1 239 ? -14.854 -5.484 -9.702 1.00 96.38 239 HIS A O 1
ATOM 1873 N N . ALA A 1 240 ? -12.735 -4.738 -9.887 1.00 95.50 240 ALA A N 1
ATOM 1874 C CA . ALA A 1 240 ? -13.050 -3.555 -10.694 1.00 95.50 240 ALA A CA 1
ATOM 1875 C C . ALA A 1 240 ? -12.036 -3.353 -11.832 1.00 95.50 240 ALA A C 1
ATOM 1877 O O . ALA A 1 240 ? -12.419 -3.148 -12.979 1.00 95.50 240 ALA A O 1
ATOM 1878 N N . GLU A 1 241 ? -10.746 -3.476 -11.523 1.00 94.88 241 GLU A N 1
ATOM 1879 C CA . GLU A 1 241 ? -9.649 -3.315 -12.477 1.00 94.88 241 GLU A CA 1
ATOM 1880 C C . GLU A 1 241 ? -9.125 -4.657 -12.996 1.00 94.88 241 GLU A C 1
ATOM 1882 O O . GLU A 1 241 ? -8.745 -5.555 -12.234 1.00 94.88 241 GLU A O 1
ATOM 1887 N N . ASN A 1 242 ? -8.974 -4.755 -14.318 1.00 93.81 242 ASN A N 1
ATOM 1888 C CA . ASN A 1 242 ? -8.449 -5.954 -14.983 1.00 93.81 242 ASN A CA 1
ATOM 1889 C C . ASN A 1 242 ? -6.977 -6.246 -14.627 1.00 93.81 242 ASN A C 1
ATOM 1891 O O . ASN A 1 242 ? -6.508 -7.380 -14.770 1.00 93.81 242 ASN A O 1
ATOM 1895 N N . TYR A 1 243 ? -6.244 -5.237 -14.146 1.00 95.81 243 TYR A N 1
ATOM 1896 C CA . TYR A 1 243 ? -4.845 -5.358 -13.731 1.00 95.81 243 TYR A CA 1
ATOM 1897 C C . TYR A 1 243 ? -4.663 -5.709 -12.245 1.00 95.81 243 TYR A C 1
ATOM 1899 O O . TYR A 1 243 ? -3.533 -5.718 -11.755 1.00 95.81 243 TYR A O 1
ATOM 1907 N N . SER A 1 244 ? -5.752 -6.039 -11.538 1.00 96.12 244 SER A N 1
ATOM 1908 C CA . SER A 1 244 ? -5.718 -6.379 -10.113 1.00 96.12 244 SER A CA 1
ATOM 1909 C C . SER A 1 244 ? -4.692 -7.479 -9.781 1.00 96.12 244 SER A C 1
ATOM 1911 O O . SER A 1 244 ? -4.687 -8.525 -10.443 1.00 96.12 244 SER A O 1
ATOM 1913 N N . PRO A 1 245 ? -3.848 -7.284 -8.747 1.00 96.38 245 PRO A N 1
ATOM 1914 C CA . PRO A 1 245 ? -2.838 -8.247 -8.326 1.00 96.38 245 PRO A CA 1
ATOM 1915 C C . PRO A 1 245 ? -3.390 -9.361 -7.420 1.00 96.38 245 PRO A C 1
ATOM 1917 O O . PRO A 1 245 ? -2.580 -10.101 -6.860 1.00 96.38 245 PRO A O 1
ATOM 1920 N N . ASP A 1 246 ? -4.715 -9.475 -7.250 1.00 96.38 246 ASP A N 1
ATOM 1921 C CA . ASP A 1 246 ? -5.372 -10.494 -6.417 1.00 96.38 246 ASP A CA 1
ATOM 1922 C C . ASP A 1 246 ? -4.864 -11.908 -6.736 1.00 96.38 246 ASP A C 1
ATOM 1924 O O . ASP A 1 246 ? -5.026 -12.404 -7.851 1.00 96.38 246 ASP A O 1
ATOM 1928 N N . ASP A 1 247 ? -4.246 -12.555 -5.749 1.00 96.06 247 ASP A N 1
ATOM 1929 C CA . ASP A 1 247 ? -3.617 -13.869 -5.913 1.00 96.06 247 ASP A CA 1
ATOM 1930 C C . ASP A 1 247 ? -4.614 -15.028 -5.762 1.00 96.06 247 ASP A C 1
ATOM 1932 O O . ASP A 1 247 ? -4.319 -16.157 -6.140 1.00 96.06 247 ASP A O 1
ATOM 1936 N N . HIS A 1 248 ? -5.816 -14.778 -5.241 1.00 94.12 248 HIS A N 1
ATOM 1937 C CA . HIS A 1 248 ? -6.781 -15.838 -4.961 1.00 94.12 248 HIS A CA 1
ATOM 1938 C C . HIS A 1 248 ? -7.529 -16.303 -6.209 1.00 94.12 248 HIS A C 1
ATOM 1940 O O . HIS A 1 248 ? -7.874 -17.486 -6.322 1.00 94.12 248 HIS A O 1
ATOM 1946 N N . ARG A 1 249 ? -7.839 -15.393 -7.134 1.00 94.06 249 ARG A N 1
ATOM 1947 C CA . ARG A 1 249 ? -8.699 -15.672 -8.293 1.00 94.06 249 ARG A CA 1
ATOM 1948 C C . ARG A 1 249 ? -8.196 -15.030 -9.573 1.00 94.06 249 ARG A C 1
ATOM 1950 O O . ARG A 1 249 ? -8.267 -15.673 -10.615 1.00 94.06 249 ARG A O 1
ATOM 1957 N N . ASN A 1 250 ? -7.728 -13.785 -9.516 1.00 94.38 250 ASN A N 1
ATOM 1958 C CA . ASN A 1 250 ? -7.445 -13.041 -10.738 1.00 94.38 250 ASN A CA 1
ATOM 1959 C C . ASN A 1 250 ? -6.051 -13.358 -11.298 1.00 94.38 250 ASN A C 1
ATOM 1961 O O . ASN A 1 250 ? -5.897 -13.637 -12.483 1.00 94.38 250 ASN A O 1
ATOM 1965 N N . ASP A 1 251 ? -5.007 -13.245 -10.484 1.00 96.81 251 ASP A N 1
ATOM 1966 C CA . ASP A 1 251 ? -3.611 -13.132 -10.907 1.00 96.81 251 ASP A CA 1
ATOM 1967 C C . ASP A 1 251 ? -2.720 -14.137 -10.174 1.00 96.81 251 ASP A C 1
ATOM 1969 O O . ASP A 1 251 ? -1.897 -13.765 -9.345 1.00 96.81 251 ASP A O 1
ATOM 1973 N N . HIS A 1 252 ? -2.883 -15.421 -10.494 1.00 96.00 252 HIS A N 1
ATOM 1974 C CA . HIS A 1 252 ? -2.089 -16.505 -9.906 1.00 96.00 252 HIS A CA 1
ATOM 1975 C C . HIS A 1 252 ? -0.619 -16.396 -10.306 1.00 96.00 252 HIS A C 1
ATOM 1977 O O . HIS A 1 252 ? -0.277 -16.432 -11.495 1.00 96.00 252 HIS A O 1
ATOM 1983 N N . ARG A 1 253 ? 0.268 -16.255 -9.317 1.00 97.06 253 ARG A N 1
ATOM 1984 C CA . ARG A 1 253 ? 1.701 -16.031 -9.535 1.00 97.06 253 ARG A CA 1
ATOM 1985 C C . ARG A 1 253 ? 2.552 -16.697 -8.448 1.00 97.06 253 ARG A C 1
ATOM 1987 O O . ARG A 1 253 ? 2.068 -16.909 -7.342 1.00 97.06 253 ARG A O 1
ATOM 1994 N N . PRO A 1 254 ? 3.843 -16.973 -8.708 1.00 97.69 254 PRO A N 1
ATOM 1995 C CA . PRO A 1 254 ? 4.782 -17.278 -7.633 1.00 97.69 254 PRO A CA 1
ATOM 1996 C C . PRO A 1 254 ? 4.814 -16.141 -6.607 1.00 97.69 254 PRO A C 1
ATOM 1998 O O . PRO A 1 254 ? 4.675 -14.979 -6.972 1.00 97.69 254 PRO A O 1
ATOM 2001 N N . PHE A 1 255 ? 5.051 -16.457 -5.338 1.00 97.25 255 PHE A N 1
ATOM 2002 C CA . PHE A 1 255 ? 5.314 -15.459 -4.289 1.00 97.25 255 PHE A CA 1
ATOM 2003 C C . PHE A 1 255 ? 6.738 -15.551 -3.723 1.00 97.25 255 PHE A C 1
ATOM 2005 O O . PHE A 1 255 ? 7.147 -14.692 -2.945 1.00 97.25 255 PHE A O 1
ATOM 2012 N N . LEU A 1 256 ? 7.498 -16.563 -4.155 1.00 97.62 256 LEU A N 1
ATOM 2013 C CA . LEU A 1 256 ? 8.942 -16.676 -3.994 1.00 97.62 256 LEU A CA 1
ATOM 2014 C C . LEU A 1 256 ? 9.581 -16.500 -5.375 1.00 97.62 256 LEU A C 1
ATOM 2016 O O . LEU A 1 256 ? 9.545 -17.405 -6.207 1.00 97.62 256 LEU A O 1
ATOM 2020 N N . TYR A 1 257 ? 10.107 -15.307 -5.635 1.00 97.56 257 TYR A N 1
ATOM 2021 C CA . TYR A 1 257 ? 10.676 -14.936 -6.930 1.00 97.56 257 TYR A CA 1
ATOM 2022 C C . TYR A 1 257 ? 12.211 -14.969 -6.924 1.00 97.56 257 TYR A C 1
ATOM 2024 O O . TYR A 1 257 ? 12.818 -14.642 -5.900 1.00 97.56 257 TYR A O 1
ATOM 2032 N N . PRO A 1 258 ? 12.850 -15.271 -8.073 1.00 95.94 258 PRO A N 1
ATOM 2033 C CA . PRO A 1 258 ? 14.280 -15.055 -8.258 1.00 95.94 258 PRO A CA 1
ATOM 2034 C C . PRO A 1 258 ? 14.602 -13.553 -8.350 1.00 95.94 258 PRO A C 1
ATOM 2036 O O . PRO A 1 258 ? 13.735 -12.687 -8.232 1.00 95.94 258 PRO A O 1
ATOM 2039 N N . ASP A 1 259 ? 15.869 -13.224 -8.573 1.00 94.56 259 ASP A N 1
ATOM 2040 C CA . ASP A 1 259 ? 16.353 -11.846 -8.696 1.00 94.56 259 ASP A CA 1
ATOM 2041 C C . ASP A 1 259 ? 16.116 -11.166 -10.045 1.00 94.56 259 ASP A C 1
ATOM 2043 O O . ASP A 1 259 ? 16.355 -9.966 -10.160 1.00 94.56 259 ASP A O 1
ATOM 2047 N N . PHE A 1 260 ? 15.604 -11.907 -11.031 1.00 96.75 260 PHE A N 1
ATOM 2048 C CA . PHE A 1 260 ? 15.462 -11.464 -12.419 1.00 96.75 260 PHE A CA 1
ATOM 2049 C C . PHE A 1 260 ? 16.784 -11.003 -13.060 1.00 96.75 260 PHE A C 1
ATOM 2051 O O . PHE A 1 260 ? 16.775 -10.207 -14.000 1.00 96.75 260 PHE A O 1
ATOM 2058 N N . SER A 1 261 ? 17.921 -11.514 -12.573 1.00 96.62 261 SER A N 1
ATOM 2059 C CA . SER A 1 261 ? 19.267 -11.200 -13.073 1.00 96.62 261 SER A CA 1
ATOM 2060 C C . SER A 1 261 ? 19.376 -11.342 -14.590 1.00 96.62 261 SER A C 1
ATOM 2062 O O . SER A 1 261 ? 19.822 -10.409 -15.256 1.00 96.62 261 SER A O 1
ATOM 2064 N N . TYR A 1 262 ? 18.885 -12.453 -15.147 1.00 98.00 262 TYR A N 1
ATOM 2065 C CA . TYR A 1 262 ? 18.858 -12.684 -16.593 1.00 98.00 262 TYR A CA 1
ATOM 2066 C C . TYR A 1 262 ? 18.102 -11.576 -17.339 1.00 98.00 262 TYR A C 1
ATOM 2068 O O . TYR A 1 262 ? 18.616 -10.988 -18.284 1.00 98.00 262 TYR A O 1
ATOM 2076 N N . GLN A 1 263 ? 16.888 -11.237 -16.902 1.00 98.25 263 GLN A N 1
ATOM 2077 C CA . GLN A 1 263 ? 16.061 -10.224 -17.552 1.00 98.25 263 GLN A CA 1
ATOM 2078 C C . GLN A 1 263 ? 16.705 -8.833 -17.481 1.00 98.25 263 GLN A C 1
ATOM 2080 O O . GLN A 1 263 ? 16.659 -8.098 -18.465 1.00 98.25 263 GLN A O 1
ATOM 2085 N N . PHE A 1 264 ? 17.322 -8.479 -16.350 1.00 97.62 264 PHE A N 1
ATOM 2086 C CA . PHE A 1 264 ? 18.030 -7.207 -16.196 1.00 97.62 264 PHE A CA 1
ATOM 2087 C C . PHE A 1 264 ? 19.358 -7.157 -16.965 1.00 97.62 264 PHE A C 1
ATOM 2089 O O . PHE A 1 264 ? 19.787 -6.075 -17.357 1.00 97.62 264 PHE A O 1
ATOM 2096 N N . GLU A 1 265 ? 20.015 -8.291 -17.217 1.00 97.81 265 GLU A N 1
ATOM 2097 C CA . GLU A 1 265 ? 21.143 -8.363 -18.157 1.00 97.81 265 GLU A CA 1
ATOM 2098 C C . GLU A 1 265 ? 20.680 -8.077 -19.589 1.00 97.81 265 GLU A C 1
ATOM 2100 O O . GLU A 1 265 ? 21.229 -7.204 -20.250 1.00 97.81 265 GLU A O 1
ATOM 2105 N N . ARG A 1 266 ? 19.580 -8.698 -20.035 1.00 98.38 266 ARG A N 1
ATOM 2106 C CA . ARG A 1 266 ? 19.016 -8.438 -21.372 1.00 98.38 266 ARG A CA 1
ATOM 2107 C C . ARG A 1 266 ? 18.629 -6.972 -21.581 1.00 98.38 266 ARG A C 1
ATOM 2109 O O . ARG A 1 266 ? 18.782 -6.453 -22.685 1.00 98.38 266 ARG A O 1
ATOM 2116 N N . ILE A 1 267 ? 18.124 -6.302 -20.541 1.00 98.19 267 ILE A N 1
ATOM 2117 C CA . ILE A 1 267 ? 17.850 -4.857 -20.590 1.00 98.19 267 ILE A CA 1
ATOM 2118 C C . ILE A 1 267 ? 19.154 -4.073 -20.779 1.00 98.19 267 ILE A C 1
ATOM 2120 O O . ILE A 1 267 ? 19.219 -3.244 -21.681 1.00 98.19 267 ILE A O 1
ATOM 2124 N N . ARG A 1 268 ? 20.202 -4.374 -20.001 1.00 97.31 268 ARG A N 1
ATOM 2125 C CA . ARG A 1 268 ? 21.515 -3.720 -20.129 1.00 97.31 268 ARG A CA 1
ATOM 2126 C C . ARG A 1 268 ? 22.120 -3.900 -21.520 1.00 97.31 268 ARG A C 1
ATOM 2128 O O . ARG A 1 268 ? 22.470 -2.910 -22.151 1.00 97.31 268 ARG A O 1
ATOM 2135 N N . GLU A 1 269 ? 22.142 -5.122 -22.045 1.00 97.88 269 GLU A N 1
ATOM 2136 C CA . GLU A 1 269 ? 22.599 -5.398 -23.416 1.00 97.88 269 GLU A CA 1
ATOM 2137 C C . GLU A 1 269 ? 21.825 -4.576 -24.458 1.00 97.88 269 GLU A C 1
ATOM 2139 O O . GLU A 1 269 ? 22.406 -4.067 -25.418 1.00 97.88 269 GLU A O 1
ATOM 2144 N N . LYS A 1 270 ? 20.508 -4.413 -24.268 1.00 97.62 270 LYS A N 1
ATOM 2145 C CA . LYS A 1 270 ? 19.683 -3.614 -25.178 1.00 97.62 270 LYS A CA 1
ATOM 2146 C C . LYS A 1 270 ? 19.985 -2.120 -25.084 1.00 97.62 270 LYS A C 1
ATOM 2148 O O . LYS A 1 270 ? 19.964 -1.448 -26.111 1.00 97.62 270 LYS A O 1
ATOM 2153 N N . ILE A 1 271 ? 20.261 -1.608 -23.890 1.00 96.69 271 ILE A N 1
ATOM 2154 C CA . ILE A 1 271 ? 20.659 -0.210 -23.684 1.00 96.69 271 ILE A CA 1
ATOM 2155 C C . ILE A 1 271 ? 21.990 0.064 -24.378 1.00 96.69 271 ILE A C 1
ATOM 2157 O O . ILE A 1 271 ? 22.092 1.039 -25.117 1.00 96.69 271 ILE A O 1
ATOM 2161 N N . GLU A 1 272 ? 22.967 -0.830 -24.227 1.00 96.69 272 GLU A N 1
ATOM 2162 C CA . GLU A 1 272 ? 24.254 -0.727 -24.923 1.00 96.69 272 GLU A CA 1
ATOM 2163 C C . GLU A 1 272 ? 24.091 -0.755 -26.444 1.00 96.69 272 GLU A C 1
ATOM 2165 O O . GLU A 1 272 ? 24.774 -0.020 -27.153 1.00 96.69 272 GLU A O 1
ATOM 2170 N N . GLN A 1 273 ? 23.160 -1.559 -26.967 1.00 96.19 273 GLN A N 1
ATOM 2171 C CA . GLN A 1 273 ? 22.832 -1.537 -28.391 1.00 96.19 273 GLN A CA 1
ATOM 2172 C C . GLN A 1 273 ? 22.271 -0.172 -28.820 1.00 96.19 273 GLN A C 1
ATOM 2174 O O . GLN A 1 273 ? 22.745 0.391 -29.801 1.00 96.19 273 GLN A O 1
ATOM 2179 N N . ILE A 1 274 ? 21.297 0.373 -28.083 1.00 93.38 274 ILE A N 1
ATOM 2180 C CA . ILE A 1 274 ? 20.679 1.673 -28.398 1.00 93.38 274 ILE A CA 1
ATOM 2181 C C . ILE A 1 274 ? 21.728 2.791 -28.372 1.00 93.38 274 ILE A C 1
ATOM 2183 O O . ILE A 1 274 ? 21.755 3.615 -29.278 1.00 93.38 274 ILE A O 1
ATOM 2187 N N . LYS A 1 275 ? 22.629 2.786 -27.381 1.00 92.44 275 LYS A N 1
ATOM 2188 C CA . LYS A 1 275 ? 23.711 3.776 -27.249 1.00 92.44 275 LYS A CA 1
ATOM 2189 C C . LYS A 1 275 ? 24.736 3.715 -28.389 1.00 92.44 275 LYS A C 1
ATOM 2191 O O . LYS A 1 275 ? 25.406 4.707 -28.633 1.00 92.44 275 LYS A O 1
ATOM 2196 N N . ARG A 1 276 ? 24.876 2.576 -29.080 1.00 93.31 276 ARG A N 1
ATOM 2197 C CA . ARG A 1 276 ? 25.738 2.436 -30.274 1.00 93.31 276 ARG A CA 1
ATOM 2198 C C . ARG A 1 276 ? 25.062 2.878 -31.572 1.00 93.31 276 ARG A C 1
ATOM 2200 O O . ARG A 1 276 ? 25.756 3.105 -32.556 1.00 93.31 276 ARG A O 1
ATOM 2207 N N . GLU A 1 277 ? 23.732 2.897 -31.597 1.00 89.06 277 GLU A N 1
ATOM 2208 C CA . GLU A 1 277 ? 22.918 3.252 -32.768 1.00 89.06 277 GLU A CA 1
ATOM 2209 C C . GLU A 1 2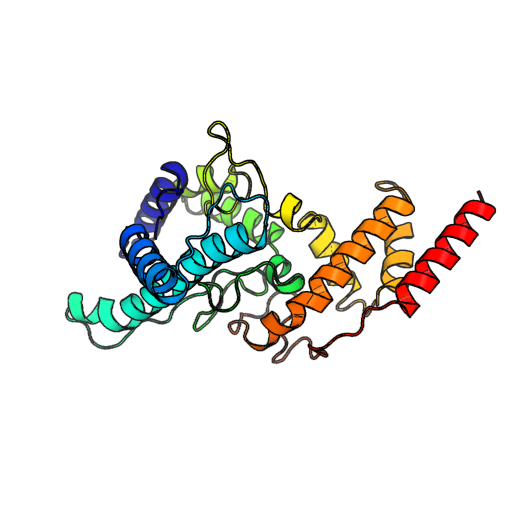77 ? 22.562 4.755 -32.808 1.00 89.06 277 GLU A C 1
ATOM 2211 O O . GLU A 1 277 ? 22.013 5.214 -33.811 1.00 89.06 277 GLU A O 1
ATOM 2216 N N . GLN A 1 278 ? 22.871 5.502 -31.739 1.00 72.88 278 GLN A N 1
ATOM 2217 C CA . GLN A 1 278 ? 22.740 6.963 -31.612 1.00 72.88 278 GLN A CA 1
ATOM 2218 C C . GLN A 1 278 ? 24.062 7.670 -31.915 1.00 72.88 278 GLN A C 1
ATOM 2220 O O . GLN A 1 278 ? 23.998 8.760 -32.526 1.00 72.88 278 GLN A O 1
#

Solvent-accessible surface area (backbone atoms only — not comparable to full-atom values): 15650 Å² total; per-residue (Å²): 113,39,48,96,46,45,59,68,67,65,50,53,30,52,55,41,43,29,61,72,70,72,50,97,76,78,89,46,75,45,52,69,61,52,50,51,54,50,50,53,46,25,72,74,66,78,50,79,79,41,83,84,50,91,54,62,67,36,37,50,49,58,35,44,50,55,40,29,50,51,24,57,50,50,54,53,43,26,60,43,54,33,57,79,70,75,40,88,69,66,53,84,46,72,18,76,45,30,22,57,39,54,48,42,36,71,67,58,88,65,10,48,53,48,34,68,36,11,84,40,32,19,38,48,67,69,55,51,52,52,49,51,52,48,41,30,73,73,68,64,38,64,39,48,52,64,64,71,74,44,78,65,57,77,61,64,52,80,59,60,95,84,34,83,88,61,38,54,41,68,74,70,66,49,47,73,68,54,43,55,53,51,36,40,40,41,26,80,60,66,33,51,72,46,58,40,44,61,50,42,57,67,77,35,56,93,78,47,54,75,68,56,48,50,50,47,53,51,51,50,54,50,38,27,42,77,26,36,60,47,38,78,66,50,34,57,43,51,90,75,42,84,44,35,51,47,41,88,78,75,38,77,68,82,48,81,60,79,88,54,61,68,45,54,48,55,44,49,56,49,50,57,50,53,67,72,77,107

Foldseek 3Di:
DDEPLDDPLVVLLQVLLCVLVVHDDDDDYCHVVLVVVQVVVCVVPVDGADCPDPDVVSVVVLLLVVQQSQLVVQQVCQACVCVVVVHDDGHWQEAAAAQLCLQLVVDRQNGSLQTQEYAHHDPQPVVVLVVLVCCCVPSVSVSSPSVSPDQADDSSGHDDVNDRPDGPCRVLVHDSVRSVVLLVCVPPVVDDLQSSLVVCCVVCVVPDDSVVSLVSSLSSVVSNQQNVVSLVNGHHYDHDDRSGSRCPPRNPDDNHDDNCPVSSVSSVVVVVVVVVVD

Organism: NCBI:txid860376

Sequence (278 aa):
MASQHSSQETRECADGLAKNVNSNHVGIFIDSVVSALLGVFQTAYSFMPSFTSSDNREIMALQNIQARIRMVLAYLMAQLALVKEGRPGGLLVLGTANVDESLVGYLTKYDCSSADINPIGSVSKIDLRKFLELAYNKYGMTALRSVIDSVPTAELRPLVDGKVEQTDESEIGLTYEELSVIGRLRKPGGMGPYAMFLKLLQIWADKYTVDEIEEKVRKFWWRYRVNRHKATVSTPAIHAENYSPDDHRNDHRPFLYPDFSYQFERIREKIEQIKREQ